Protein AF-A0AAV5TP14-F1 (afdb_monomer_lite)

Foldseek 3Di:
DVVVVVVVVVVVVVVVVVPPPPPPPDDDPVVVVVCVVVVPDDDVVVVLVVVLDDPQPDQDQDPVRDTPCPSVVPNPFLQPADPCVSDVQQAPPPWDWDDDSVDIATHEDPQFDDRRSPHGFDCPQVPPALADDPWDKGFAPDKDKDADPVLVVVLVVLQVQLVVVCVVPPPDDLVVSCVVPVPHRNDDPVSVVVRIDIGRMATHADPQFDDRRSPDGPLQVCCCCVPVVVVAGWDADPNDTDGD

Secondary structure (DSSP, 8-state):
-HHHHHHHHHHHHHHHHTT---------HHHHHHHHTTTT---HHHHHHHTT-PPPP---B-TT--B-GGGGGGS--TTS--HHHH-TTSS-TTPEEEEETTEEEEEPPTTEESTTS-EE---GGGTT----TTPEEEEEEEEEEEE-HHHHHHHHHHHHHHHHHHHHTTTS-HHHHHHH-TT-PPPPHHHHHHHEEEEEEEEEPPTTEESSSS-EEHHHHHIIIIISTTSS-EEEETTEEEE-

pLDDT: mean 70.37, std 17.74, range [26.09, 94.06]

Sequence (244 aa):
RRVVFSLICFLLLLYYSSALKSYKFKSSPEEESKWSRFKGKIVPKVVKAAKFFTAPPSIEVDPNGDIDQSALHNIPEETQFDPCSTSERLCLNGGKCTNDRGKFYCNCVEKHYGKRCELVANKTACMDHACKNGAVCYSTPDSQKIVDRADMTTLHQNIMKYEECRKELSGKSADECERINQDGSQPTKKDFDDIARTVNYRCQCKLGFQGPLCDYTRNERLCDEDFCMGHGYALVTDGKCTCA

Structure (mmCIF, N/CA/C/O backbone):
data_AF-A0AAV5TP14-F1
#
_entry.id   AF-A0AAV5TP14-F1
#
loop_
_atom_site.group_PDB
_atom_site.id
_atom_site.type_symbol
_atom_site.label_atom_id
_atom_site.label_alt_id
_atom_site.label_comp_id
_atom_site.label_asym_id
_atom_site.label_entity_id
_atom_site.label_seq_id
_atom_site.pdbx_PDB_ins_code
_atom_site.Cartn_x
_atom_site.Cartn_y
_atom_site.Cartn_z
_atom_site.occupancy
_atom_site.B_iso_or_equiv
_atom_site.auth_seq_id
_atom_site.auth_comp_id
_atom_site.auth_asym_id
_atom_site.auth_atom_id
_atom_site.pdbx_PDB_model_num
ATOM 1 N N . ARG A 1 1 ? -50.224 50.477 6.037 1.00 51.97 1 ARG A N 1
ATOM 2 C CA . ARG A 1 1 ? -49.833 49.043 5.933 1.00 51.97 1 ARG A CA 1
ATOM 3 C C . ARG A 1 1 ? -49.046 48.684 4.661 1.00 51.97 1 ARG A C 1
ATOM 5 O O . ARG A 1 1 ? -48.196 47.817 4.771 1.00 51.97 1 ARG A O 1
ATOM 12 N N . ARG A 1 2 ? -49.226 49.345 3.500 1.00 48.97 2 ARG A N 1
ATOM 13 C CA . ARG A 1 2 ? -48.410 49.070 2.288 1.00 48.97 2 ARG A CA 1
ATOM 14 C C . ARG A 1 2 ? -46.994 49.685 2.283 1.00 48.97 2 ARG A C 1
ATOM 16 O O . ARG A 1 2 ? -46.106 49.117 1.669 1.00 48.97 2 ARG A O 1
ATOM 23 N N . VAL A 1 3 ? -46.751 50.774 3.019 1.00 48.41 3 VAL A N 1
ATOM 24 C CA . VAL A 1 3 ? -45.424 51.439 3.061 1.00 48.41 3 VAL A CA 1
ATOM 25 C C . VAL A 1 3 ? -44.414 50.698 3.956 1.00 48.41 3 VAL A C 1
ATOM 27 O O . VAL A 1 3 ? -43.233 50.632 3.638 1.00 48.41 3 VAL A O 1
ATOM 30 N N . VAL A 1 4 ? -44.881 50.055 5.033 1.00 54.72 4 VAL A N 1
ATOM 31 C CA . VAL A 1 4 ? -44.017 49.329 5.988 1.00 54.72 4 VAL A CA 1
ATOM 32 C C . VAL A 1 4 ? -43.471 48.026 5.386 1.00 54.72 4 VAL A C 1
ATOM 34 O O . VAL A 1 4 ? -42.307 47.701 5.588 1.00 54.72 4 VAL A O 1
ATOM 37 N N . PHE A 1 5 ? -44.266 47.321 4.572 1.00 52.44 5 PHE A N 1
ATOM 38 C CA . PHE A 1 5 ? -43.820 46.105 3.874 1.00 52.44 5 PHE A CA 1
ATOM 39 C C . PHE A 1 5 ? -42.724 46.386 2.834 1.00 52.44 5 PHE A C 1
ATOM 41 O O . PHE A 1 5 ? -41.805 45.585 2.679 1.00 52.44 5 PHE A O 1
ATOM 48 N N . SER A 1 6 ? -42.775 47.543 2.168 1.00 56.34 6 SER A N 1
ATOM 49 C CA . SER A 1 6 ? -41.775 47.911 1.159 1.00 56.34 6 SER A CA 1
ATOM 50 C C . SER A 1 6 ? -40.415 48.247 1.780 1.00 56.34 6 SER A C 1
ATOM 52 O O . SER A 1 6 ? -39.385 47.909 1.205 1.00 56.34 6 SER A O 1
ATOM 54 N N . LEU A 1 7 ? -40.404 48.853 2.974 1.00 56.00 7 LEU A N 1
ATOM 55 C CA . LEU A 1 7 ? -39.175 49.160 3.717 1.00 56.00 7 LEU A CA 1
ATOM 56 C C . LEU A 1 7 ? -38.508 47.898 4.281 1.00 56.00 7 LEU A C 1
ATOM 58 O O . LEU A 1 7 ? -37.287 47.789 4.239 1.00 56.00 7 LEU A O 1
ATOM 62 N N . ILE A 1 8 ? -39.294 46.918 4.739 1.00 62.34 8 ILE A N 1
ATOM 63 C CA . ILE A 1 8 ? -38.762 45.639 5.236 1.00 62.34 8 ILE A CA 1
ATOM 64 C C . ILE A 1 8 ? -38.145 44.824 4.087 1.00 62.34 8 ILE A C 1
ATOM 66 O O . ILE A 1 8 ? -37.054 44.285 4.251 1.00 62.34 8 ILE A O 1
ATOM 70 N N . CYS A 1 9 ? -38.769 44.800 2.902 1.00 56.22 9 CYS A N 1
ATOM 71 C CA . CYS A 1 9 ? -38.175 44.165 1.717 1.00 56.22 9 CYS A CA 1
ATOM 72 C C . CYS A 1 9 ? -36.876 44.851 1.268 1.00 56.22 9 CYS A C 1
ATOM 74 O O . CYS A 1 9 ? -35.915 44.168 0.924 1.00 56.22 9 CYS A O 1
ATOM 76 N N . PHE A 1 10 ? -36.811 46.186 1.310 1.00 61.31 10 PHE A N 1
ATOM 77 C CA . PHE A 1 10 ? -35.588 46.918 0.965 1.00 61.31 10 PHE A CA 1
ATOM 78 C C . PHE A 1 10 ? -34.453 46.649 1.962 1.00 61.31 10 PHE A C 1
ATOM 80 O O . PHE A 1 10 ? -33.309 46.459 1.557 1.00 61.31 10 PHE A O 1
ATOM 87 N N . LEU A 1 11 ? -34.764 46.562 3.258 1.00 60.50 11 LEU A N 1
ATOM 88 C CA . LEU A 1 11 ? -33.779 46.224 4.287 1.00 60.50 11 LEU A CA 1
ATOM 89 C C . LEU A 1 11 ? -33.302 44.767 4.177 1.00 60.50 11 LEU A C 1
ATOM 91 O O . LEU A 1 11 ? -32.112 44.516 4.345 1.00 60.50 11 LEU A O 1
ATOM 95 N N . LEU A 1 12 ? -34.179 43.823 3.818 1.00 57.50 12 LEU A N 1
ATOM 96 C CA . LEU A 1 12 ? -33.798 42.425 3.575 1.00 57.50 12 LEU A CA 1
ATOM 97 C C . LEU A 1 12 ? -32.951 42.256 2.304 1.00 57.50 12 LEU A C 1
ATOM 99 O O . LEU A 1 12 ? -32.017 41.458 2.312 1.00 57.50 12 LEU A O 1
ATOM 103 N N . LEU A 1 13 ? -33.204 43.036 1.246 1.00 56.91 13 LEU A N 1
ATOM 104 C CA . LEU A 1 13 ? -32.375 43.042 0.032 1.00 56.91 13 LEU A CA 1
ATOM 105 C C . LEU A 1 13 ? -30.993 43.670 0.271 1.00 56.91 13 LEU A C 1
ATOM 107 O O . LEU A 1 13 ? -29.994 43.164 -0.242 1.00 56.91 13 LEU A O 1
ATOM 111 N N . LEU A 1 14 ? -30.899 44.715 1.100 1.00 56.19 14 LEU A N 1
ATOM 112 C CA . LEU A 1 14 ? -29.611 45.286 1.519 1.00 56.19 14 LEU A CA 1
ATOM 113 C C . LEU A 1 14 ? -28.836 44.341 2.460 1.00 56.19 14 LEU A C 1
ATOM 115 O O . LEU A 1 14 ? -27.608 44.250 2.367 1.00 56.19 14 LEU A O 1
ATOM 119 N N . TYR A 1 15 ? -29.539 43.579 3.304 1.00 52.69 15 TYR A N 1
ATOM 120 C CA . TYR A 1 15 ? -28.944 42.529 4.138 1.00 52.69 15 TYR A CA 1
ATOM 121 C C . TYR A 1 15 ? -28.444 41.336 3.299 1.00 52.69 15 TYR A C 1
ATOM 123 O O . TYR A 1 15 ? -27.344 40.838 3.523 1.00 52.69 15 TYR A O 1
ATOM 131 N N . TYR A 1 16 ? -29.182 40.924 2.261 1.00 46.78 16 TYR A N 1
ATOM 132 C CA . TYR A 1 16 ? -28.743 39.860 1.344 1.00 46.78 16 TYR A CA 1
ATOM 133 C C . TYR A 1 16 ? -27.570 40.285 0.445 1.00 46.78 16 TYR A C 1
ATOM 135 O O . TYR A 1 16 ? -26.666 39.490 0.184 1.00 46.78 16 TYR A O 1
ATOM 143 N N . SER A 1 17 ? -27.521 41.556 0.033 1.00 47.75 17 SER A N 1
ATOM 144 C CA . SER A 1 17 ? -26.430 42.102 -0.794 1.00 47.75 17 SER A CA 1
ATOM 145 C C . SER A 1 17 ? -25.088 42.187 -0.052 1.00 47.75 17 SER A C 1
ATOM 147 O O . SER A 1 17 ? -24.037 42.271 -0.683 1.00 47.75 17 SER A O 1
ATOM 149 N N . SER A 1 18 ? -25.097 42.141 1.285 1.00 46.59 18 SER A N 1
ATOM 150 C CA . SER A 1 18 ? -23.883 42.151 2.114 1.00 46.59 18 SER A CA 1
ATOM 151 C C . SER A 1 18 ? -23.378 40.747 2.496 1.00 46.59 18 SER A C 1
ATOM 153 O O . SER A 1 18 ? -22.275 40.632 3.037 1.00 46.59 18 SER A O 1
ATOM 155 N N . ALA A 1 19 ? -24.116 39.682 2.147 1.00 46.41 19 ALA A N 1
ATOM 156 C CA . ALA A 1 19 ? -23.753 38.286 2.421 1.00 46.41 19 ALA A CA 1
ATOM 157 C C . ALA A 1 19 ? -23.109 37.539 1.230 1.00 46.41 19 ALA A C 1
ATOM 159 O O . ALA A 1 19 ? -22.487 36.499 1.434 1.00 46.41 19 ALA A O 1
ATOM 160 N N . LEU A 1 20 ? -23.143 38.081 0.005 1.00 43.69 20 LEU A N 1
ATOM 161 C CA . LEU A 1 20 ? -22.387 37.552 -1.144 1.00 43.69 20 LEU A CA 1
ATOM 162 C C . LEU A 1 20 ? -20.957 38.113 -1.168 1.00 43.69 20 LEU A C 1
ATOM 164 O O . LEU A 1 20 ? -20.509 38.749 -2.120 1.00 43.69 20 LEU A O 1
ATOM 168 N N . LYS A 1 21 ? -20.205 37.880 -0.088 1.00 39.47 21 LYS A N 1
ATOM 169 C CA . LYS A 1 21 ? -18.746 37.989 -0.144 1.00 39.47 21 LYS A CA 1
ATOM 170 C C . LYS A 1 21 ? -18.229 36.779 -0.910 1.00 39.47 21 LYS A C 1
ATOM 172 O O . LYS A 1 21 ? -18.200 35.676 -0.375 1.00 39.47 21 LYS A O 1
ATOM 177 N N . SER A 1 22 ? -17.801 37.009 -2.152 1.00 33.38 22 SER A N 1
ATOM 178 C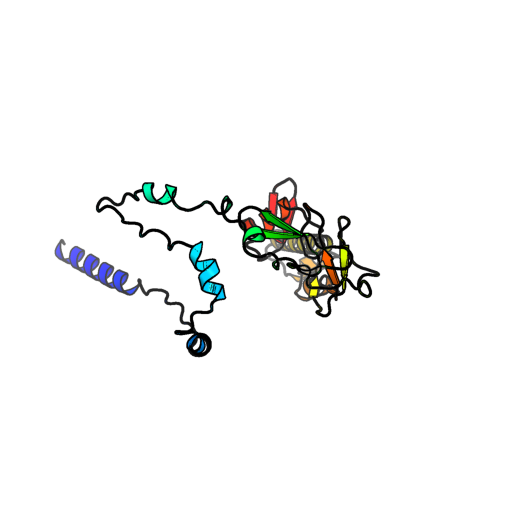 CA . SER A 1 22 ? -16.947 36.090 -2.901 1.00 33.38 22 SER A CA 1
ATOM 179 C C . SER A 1 22 ? -15.883 35.509 -1.977 1.00 33.38 22 SER A C 1
ATOM 181 O O . SER A 1 22 ? -15.050 36.243 -1.437 1.00 33.38 22 SER A O 1
ATOM 183 N N . TYR A 1 23 ? -15.901 34.190 -1.813 1.00 29.33 23 TYR A N 1
ATOM 184 C CA . TYR A 1 23 ? -14.824 33.441 -1.187 1.00 29.33 23 TYR A CA 1
ATOM 185 C C . TYR A 1 23 ? -13.609 33.515 -2.126 1.00 29.33 23 TYR A C 1
ATOM 187 O O . TYR A 1 23 ? -13.381 32.658 -2.973 1.00 29.33 23 TYR A O 1
ATOM 195 N N . LYS A 1 24 ? -12.857 34.618 -2.052 1.00 31.05 24 LYS A N 1
ATOM 196 C CA . LYS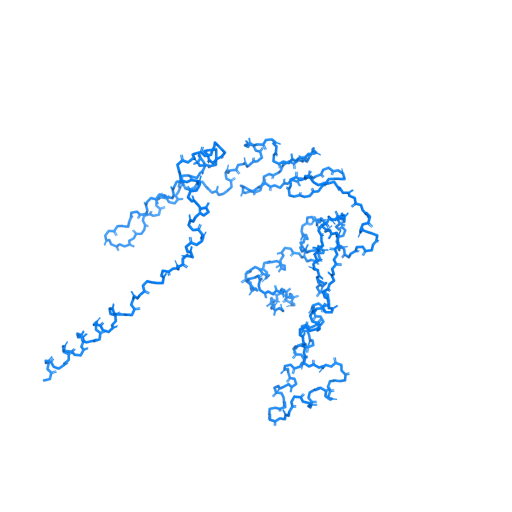 A 1 24 ? -11.544 34.730 -2.686 1.00 31.05 24 LYS A CA 1
ATOM 197 C C . LYS A 1 24 ? -10.577 33.904 -1.850 1.00 31.05 24 LYS A C 1
ATOM 199 O O . LYS A 1 24 ? -10.254 34.285 -0.726 1.00 31.05 24 LYS A O 1
ATOM 204 N N . PHE A 1 25 ? -10.118 32.788 -2.408 1.00 26.09 25 PHE A N 1
ATOM 205 C CA . PHE A 1 25 ? -8.957 32.067 -1.903 1.00 26.09 25 PHE A CA 1
ATOM 206 C C . PHE A 1 25 ? -7.778 33.047 -1.869 1.00 26.09 25 PHE A C 1
ATOM 208 O O . PHE A 1 25 ? -7.331 33.544 -2.902 1.00 26.09 25 PHE A O 1
ATOM 215 N N . LYS A 1 26 ? -7.347 33.421 -0.665 1.00 29.44 26 LYS A N 1
ATOM 216 C CA . LYS A 1 26 ? -6.248 34.361 -0.453 1.00 29.44 26 LYS A CA 1
ATOM 217 C C . LYS A 1 26 ? -4.953 33.555 -0.574 1.00 29.44 26 LYS A C 1
ATOM 219 O O . LYS A 1 26 ? -4.516 32.955 0.402 1.00 29.44 26 LYS A O 1
ATOM 224 N N . SER A 1 27 ? -4.375 33.487 -1.771 1.00 38.88 27 SER A N 1
ATOM 225 C CA . SER A 1 27 ? -3.014 32.970 -1.938 1.00 38.88 27 SER A CA 1
ATOM 226 C C . SER A 1 27 ? -2.038 33.871 -1.173 1.00 38.88 27 SER A C 1
ATOM 228 O O . SER A 1 27 ? -2.139 35.099 -1.220 1.00 38.88 27 SER A O 1
ATOM 230 N N . SER A 1 28 ? -1.126 33.256 -0.419 1.00 33.66 28 SER A N 1
ATOM 231 C CA . SER A 1 28 ? -0.079 33.940 0.347 1.00 33.66 28 SER A CA 1
ATOM 232 C C . SER A 1 28 ? 0.854 34.743 -0.583 1.00 33.66 28 SER A C 1
ATOM 234 O O . SER A 1 28 ? 1.172 34.250 -1.669 1.00 33.66 28 SER A O 1
ATOM 236 N N . PRO A 1 29 ? 1.360 35.929 -0.177 1.00 44.97 29 PRO A N 1
ATOM 237 C CA . PRO A 1 29 ? 2.341 36.705 -0.951 1.00 44.97 29 PRO A CA 1
ATOM 238 C C . PRO A 1 29 ? 3.631 35.936 -1.295 1.00 44.97 29 PRO A C 1
ATOM 240 O O . PRO A 1 29 ? 4.321 36.283 -2.252 1.00 44.97 29 PRO A O 1
ATOM 243 N N . GLU A 1 30 ? 3.959 34.872 -0.554 1.00 42.03 30 GLU A N 1
ATOM 244 C CA . GLU A 1 30 ? 5.118 34.019 -0.852 1.00 42.03 30 GLU A CA 1
ATOM 245 C C . GLU A 1 30 ? 4.908 33.108 -2.076 1.00 42.03 30 GLU A C 1
ATOM 247 O O . GLU A 1 30 ? 5.881 32.755 -2.749 1.00 42.03 30 GLU A O 1
ATOM 252 N N . GLU A 1 31 ? 3.664 32.764 -2.433 1.00 38.12 31 GLU A N 1
ATOM 253 C CA . GLU A 1 31 ? 3.392 31.904 -3.593 1.00 38.12 31 GLU A CA 1
ATOM 254 C C . GLU A 1 31 ? 3.488 32.658 -4.928 1.00 38.12 31 GLU A C 1
ATOM 256 O O . GLU A 1 31 ? 3.993 32.102 -5.907 1.00 38.12 31 GLU A O 1
ATOM 261 N N . GLU A 1 32 ? 3.112 33.941 -4.983 1.00 41.97 32 GLU A N 1
ATOM 262 C CA . GLU A 1 32 ? 3.208 34.751 -6.212 1.00 41.97 32 GLU A CA 1
ATOM 263 C C . GLU A 1 32 ? 4.661 34.973 -6.669 1.00 41.97 32 GLU A C 1
ATOM 265 O O . GLU A 1 32 ? 4.950 35.006 -7.872 1.00 41.97 32 GLU A O 1
ATOM 270 N N . SER A 1 33 ? 5.603 35.039 -5.721 1.00 46.81 33 SER A N 1
ATOM 271 C CA . SER A 1 33 ? 7.039 35.161 -6.006 1.00 46.81 33 SER A CA 1
ATOM 272 C C . SER A 1 33 ? 7.565 33.966 -6.811 1.00 46.81 33 SER A C 1
ATOM 274 O O . SER A 1 33 ? 8.329 34.136 -7.767 1.00 46.81 33 SER A O 1
ATOM 276 N N . LYS A 1 34 ? 7.079 32.752 -6.520 1.00 44.12 34 LYS A N 1
ATOM 277 C CA . LYS A 1 34 ? 7.526 31.510 -7.173 1.00 44.12 34 LYS A CA 1
ATOM 278 C C . LYS A 1 34 ? 7.108 31.428 -8.648 1.00 44.12 34 LYS A C 1
ATOM 280 O O . LYS A 1 34 ? 7.840 30.864 -9.464 1.00 44.12 34 LYS A O 1
ATOM 285 N N . TRP A 1 35 ? 5.979 32.045 -9.006 1.00 37.97 35 TRP A N 1
ATOM 286 C CA . TRP A 1 35 ? 5.432 32.067 -10.370 1.00 37.97 35 TRP A CA 1
ATOM 287 C C . TRP A 1 35 ? 5.932 33.237 -11.227 1.00 37.97 35 TRP A C 1
ATOM 289 O O . TRP A 1 35 ? 5.881 33.170 -12.458 1.00 37.97 35 TRP A O 1
ATOM 299 N N . SER A 1 36 ? 6.488 34.283 -10.609 1.00 49.25 36 SER A N 1
ATOM 300 C CA . SER A 1 36 ? 7.047 35.443 -11.321 1.00 49.25 36 SER A CA 1
ATOM 301 C C . SER A 1 36 ? 8.172 35.067 -12.299 1.00 49.25 36 SER A C 1
ATOM 303 O O . SER A 1 36 ? 8.284 35.655 -13.374 1.00 49.25 36 SER A O 1
ATOM 305 N N . ARG A 1 37 ? 8.944 34.012 -11.993 1.00 49.94 37 ARG A N 1
ATOM 306 C CA . ARG A 1 37 ? 10.055 33.515 -12.826 1.00 49.94 37 ARG A CA 1
ATOM 307 C C . ARG A 1 37 ? 9.605 32.850 -14.135 1.00 49.94 37 ARG A C 1
ATOM 309 O O . ARG A 1 37 ? 10.434 32.631 -15.021 1.00 49.94 37 ARG A O 1
ATOM 316 N N . PHE A 1 38 ? 8.316 32.531 -14.258 1.00 43.12 38 PHE A N 1
ATOM 317 C CA . PHE A 1 38 ? 7.733 31.856 -15.420 1.00 43.12 38 PHE A CA 1
ATOM 318 C C . PHE A 1 38 ? 6.819 32.756 -16.263 1.00 43.12 38 PHE A C 1
ATOM 320 O O . PHE A 1 38 ? 6.428 32.352 -17.359 1.00 43.12 38 PHE A O 1
ATOM 327 N N . LYS A 1 39 ? 6.528 33.993 -15.828 1.00 38.28 39 LYS A N 1
ATOM 328 C CA . LYS A 1 39 ? 5.813 34.967 -16.665 1.00 38.28 39 LYS A CA 1
ATOM 329 C C . LYS A 1 39 ? 6.658 35.295 -17.904 1.00 38.28 39 LYS A C 1
ATOM 331 O O . LYS A 1 39 ? 7.738 35.864 -17.799 1.00 38.28 39 LYS A O 1
ATOM 336 N N . GLY A 1 40 ? 6.170 34.900 -19.080 1.00 47.88 40 GLY A N 1
ATOM 337 C CA . GLY A 1 40 ? 6.768 35.237 -20.378 1.00 47.88 40 GLY A CA 1
ATOM 338 C C . GLY A 1 40 ? 7.802 34.252 -20.937 1.00 47.88 40 GLY A C 1
ATOM 339 O O . GLY A 1 40 ? 8.307 34.483 -22.032 1.00 47.88 40 GLY A O 1
ATOM 340 N N . LYS A 1 41 ? 8.106 33.133 -20.260 1.00 42.03 41 LYS A N 1
ATOM 341 C CA . LYS A 1 41 ? 8.950 32.071 -20.841 1.00 42.03 41 LYS A CA 1
ATOM 342 C C . LYS A 1 41 ? 8.085 30.934 -21.374 1.00 42.03 41 LYS A C 1
ATOM 344 O O . LYS A 1 41 ? 7.643 30.074 -20.617 1.00 42.03 41 LYS A O 1
ATOM 349 N N . ILE A 1 42 ? 7.880 30.907 -22.690 1.00 41.72 42 ILE A N 1
ATOM 350 C CA . ILE A 1 42 ? 7.296 29.752 -23.381 1.00 41.72 42 ILE A CA 1
ATOM 351 C C . ILE A 1 42 ? 8.294 28.596 -23.264 1.00 41.72 42 ILE A C 1
ATOM 353 O O . ILE A 1 42 ? 9.349 28.593 -23.896 1.00 41.72 42 ILE A O 1
ATOM 357 N N . VAL A 1 43 ? 7.982 27.614 -22.420 1.00 39.94 43 VAL A N 1
ATOM 358 C CA . VAL A 1 43 ? 8.777 26.390 -22.310 1.00 39.94 43 VAL A CA 1
ATOM 359 C C . VAL A 1 43 ? 8.446 25.518 -23.530 1.00 39.94 43 VAL A C 1
ATOM 361 O O . VAL A 1 43 ? 7.280 25.153 -23.696 1.00 39.94 43 VAL A O 1
ATOM 364 N N . PRO A 1 44 ? 9.419 25.113 -24.369 1.00 45.12 44 PRO A N 1
ATOM 365 C CA . PRO A 1 44 ? 9.148 24.388 -25.620 1.00 45.12 44 PRO A CA 1
ATOM 366 C C . PRO A 1 44 ? 8.333 23.097 -25.434 1.00 45.12 44 PRO A C 1
ATOM 368 O O . PRO A 1 44 ? 7.589 22.682 -26.319 1.00 45.12 44 PRO A O 1
ATOM 371 N N . LYS A 1 45 ? 8.440 22.469 -24.255 1.00 37.62 45 LYS A N 1
ATOM 372 C CA . LYS A 1 45 ? 7.706 21.246 -23.896 1.00 37.62 45 LYS A CA 1
ATOM 373 C C . LYS A 1 45 ? 6.199 21.466 -23.710 1.00 37.62 45 LYS A C 1
ATOM 375 O O . LYS A 1 45 ? 5.434 20.549 -23.984 1.00 37.62 45 LYS A O 1
ATOM 380 N N . VAL A 1 46 ? 5.771 22.662 -23.297 1.00 37.34 46 VAL A N 1
ATOM 381 C CA . VAL A 1 46 ? 4.350 22.991 -23.073 1.00 37.34 46 VAL A CA 1
ATOM 382 C C . VAL A 1 46 ? 3.620 23.183 -24.404 1.00 37.34 46 VAL A C 1
ATOM 384 O O . VAL A 1 46 ? 2.468 22.784 -24.532 1.00 37.34 46 VAL A O 1
ATOM 387 N N . VAL A 1 47 ? 4.312 23.671 -25.439 1.00 39.75 47 VAL A N 1
ATOM 388 C CA . VAL A 1 47 ? 3.741 23.854 -26.786 1.00 39.75 47 VAL A CA 1
ATOM 389 C C . VAL A 1 47 ? 3.311 22.520 -27.409 1.00 39.75 47 VAL A C 1
ATOM 391 O O . VAL A 1 47 ? 2.306 22.466 -28.111 1.00 39.75 47 VAL A O 1
ATOM 394 N N . LYS A 1 48 ? 4.029 21.421 -27.131 1.00 37.31 48 LYS A N 1
ATOM 395 C CA . LYS A 1 48 ? 3.653 20.087 -27.633 1.00 37.31 48 LYS A CA 1
ATOM 396 C C . LYS A 1 48 ? 2.387 19.536 -26.966 1.00 37.31 48 LYS A C 1
ATOM 398 O O . LYS A 1 48 ? 1.631 18.853 -27.641 1.00 37.31 48 LYS A O 1
ATOM 403 N N . ALA A 1 49 ? 2.149 19.853 -25.691 1.00 38.16 49 ALA A N 1
ATOM 404 C CA . ALA A 1 49 ? 0.929 19.466 -24.979 1.00 38.16 49 ALA A CA 1
ATOM 405 C C . ALA A 1 49 ? -0.261 20.368 -25.353 1.00 38.16 49 ALA A C 1
ATOM 407 O O . ALA A 1 49 ? -1.351 19.873 -25.606 1.00 38.16 49 ALA A O 1
ATOM 408 N N . ALA A 1 50 ? -0.039 21.679 -25.490 1.00 40.50 50 ALA A N 1
ATOM 409 C CA . ALA A 1 50 ? -1.078 22.646 -25.853 1.00 40.50 50 ALA A CA 1
ATOM 410 C C . ALA A 1 50 ? -1.665 22.434 -27.261 1.00 40.50 50 ALA A C 1
ATOM 412 O O . ALA A 1 50 ? -2.780 22.862 -27.523 1.00 40.50 50 ALA A O 1
ATOM 413 N N . LYS A 1 51 ? -0.957 21.736 -28.162 1.00 41.03 51 LYS A N 1
ATOM 414 C CA . LYS A 1 51 ? -1.512 21.337 -29.468 1.00 41.03 51 LYS A CA 1
ATOM 415 C C . LYS A 1 51 ? -2.685 20.352 -29.370 1.00 41.03 51 LYS A C 1
ATOM 417 O O . LYS A 1 51 ? -3.419 20.233 -30.341 1.00 41.03 51 LYS A O 1
ATOM 422 N N . PHE A 1 52 ? -2.846 19.663 -28.238 1.00 43.88 52 PHE A N 1
ATOM 423 C CA . PHE A 1 52 ? -3.901 18.665 -28.024 1.00 43.88 52 PHE A CA 1
ATOM 424 C C . PHE A 1 52 ? -4.995 19.122 -27.053 1.00 43.88 52 PHE A C 1
ATOM 426 O O . PHE A 1 52 ? -6.043 18.494 -26.989 1.00 43.88 52 PHE A O 1
ATOM 433 N N . PHE A 1 53 ? -4.782 20.225 -26.334 1.00 40.34 53 PHE A N 1
ATOM 434 C CA . PHE A 1 53 ? -5.808 20.855 -25.511 1.00 40.34 53 PHE A CA 1
ATOM 435 C C . PHE A 1 53 ? -6.280 22.116 -26.227 1.00 40.34 53 PHE A C 1
ATOM 437 O O . PHE A 1 53 ? -5.757 23.208 -26.002 1.00 40.34 53 PHE A O 1
ATOM 444 N N . THR A 1 54 ? -7.258 21.972 -27.121 1.00 44.75 54 THR A N 1
ATOM 445 C CA . THR A 1 54 ? -8.073 23.124 -27.509 1.00 44.75 54 THR A CA 1
ATOM 446 C C . THR A 1 54 ? -8.695 23.685 -26.235 1.00 44.75 54 THR A C 1
ATOM 448 O O . THR A 1 54 ? -9.219 22.922 -25.421 1.00 44.75 54 THR A O 1
ATOM 451 N N . ALA A 1 55 ? -8.603 25.002 -26.028 1.00 43.44 55 ALA A N 1
ATOM 452 C CA . ALA A 1 55 ? -9.361 25.652 -24.965 1.00 43.44 55 ALA A CA 1
ATOM 453 C C . ALA A 1 55 ? -10.829 25.201 -25.081 1.00 43.44 55 ALA A C 1
ATOM 455 O O . ALA A 1 55 ? -11.314 25.105 -26.216 1.00 43.44 55 ALA A O 1
ATOM 456 N N . PRO A 1 56 ? -11.512 24.868 -23.967 1.00 46.66 56 PRO A N 1
ATOM 457 C CA . PRO A 1 56 ? -12.913 24.485 -24.037 1.00 46.66 56 PRO A CA 1
ATOM 458 C C . PRO A 1 56 ? -13.669 25.569 -24.814 1.00 46.66 56 PRO A C 1
ATOM 460 O O . PRO A 1 56 ? -13.402 26.755 -24.580 1.00 46.66 56 PRO A O 1
ATOM 463 N N . PRO A 1 57 ? -14.528 25.191 -25.779 1.00 48.88 57 PRO A N 1
ATOM 464 C CA . PRO A 1 57 ? -15.273 26.170 -26.550 1.00 48.88 57 PRO A CA 1
ATOM 465 C C . PRO A 1 57 ? -16.034 27.073 -25.582 1.00 48.88 57 PRO A C 1
ATOM 467 O O . PRO A 1 57 ? -16.569 26.607 -24.572 1.00 48.88 57 PRO A O 1
ATOM 470 N N . SER A 1 58 ? -16.039 28.374 -25.867 1.00 47.84 58 SER A N 1
ATOM 471 C CA . SER A 1 58 ? -16.867 29.334 -25.148 1.00 47.84 58 SER A CA 1
ATOM 472 C C . SER A 1 58 ? -18.304 28.816 -25.179 1.00 47.84 58 SER A C 1
ATOM 474 O O . SER A 1 58 ? -18.875 28.679 -26.258 1.00 47.84 58 SER A O 1
ATOM 476 N N . ILE A 1 59 ? -18.872 28.475 -24.021 1.00 51.81 59 ILE A N 1
ATOM 477 C CA . ILE A 1 59 ? -20.284 28.100 -23.936 1.00 51.81 59 ILE A CA 1
ATOM 478 C C . ILE A 1 59 ? -21.069 29.398 -24.104 1.00 51.81 59 ILE A C 1
ATOM 480 O O . ILE A 1 59 ? -21.181 30.188 -23.165 1.00 51.81 59 ILE A O 1
ATOM 484 N N . GLU A 1 60 ? -21.546 29.654 -25.318 1.00 50.34 60 GLU A N 1
ATOM 485 C CA . GLU A 1 60 ? -22.490 30.735 -25.566 1.00 50.34 60 GLU A CA 1
ATOM 486 C C . GLU A 1 60 ? -23.859 30.273 -25.064 1.00 50.34 60 GLU A C 1
ATOM 488 O O . GLU A 1 60 ? -24.453 29.332 -25.587 1.00 50.34 60 GLU A O 1
ATOM 493 N N . VAL A 1 61 ? -24.313 30.885 -23.970 1.00 55.06 61 VAL A N 1
ATOM 494 C CA . VAL A 1 61 ? -25.641 30.641 -23.406 1.00 55.06 61 VAL A CA 1
ATOM 495 C C . VAL A 1 61 ? -26.629 31.514 -24.174 1.00 55.06 61 VAL A C 1
ATOM 497 O O . VAL A 1 61 ? -26.494 32.740 -24.183 1.00 55.06 61 VAL A O 1
ATOM 500 N N . ASP A 1 62 ? -27.603 30.880 -24.824 1.00 58.69 62 ASP A N 1
ATOM 501 C CA . ASP A 1 62 ? -28.758 31.539 -25.442 1.00 58.69 62 ASP A CA 1
ATOM 502 C C . ASP A 1 62 ? -29.465 32.444 -24.399 1.00 58.69 62 ASP A C 1
ATOM 504 O O . ASP A 1 62 ? -29.536 32.073 -23.223 1.00 58.69 62 ASP A O 1
ATOM 508 N N . PRO A 1 63 ? -30.014 33.620 -24.771 1.00 61.47 63 PRO A N 1
ATOM 509 C CA . PRO A 1 63 ? -30.834 34.458 -23.880 1.00 61.47 63 PRO A CA 1
ATOM 510 C C . PRO A 1 63 ? -32.003 33.752 -23.146 1.00 61.47 63 PRO A C 1
ATOM 512 O O . PRO A 1 63 ? -32.509 34.300 -22.167 1.00 61.47 63 PRO A O 1
ATOM 515 N N . ASN A 1 64 ? -32.417 32.557 -23.568 1.00 64.88 64 ASN A N 1
ATOM 516 C CA . ASN A 1 64 ? -33.426 31.695 -22.950 1.00 64.88 64 ASN A CA 1
ATOM 517 C C . ASN A 1 64 ? -32.847 30.682 -21.943 1.00 64.88 64 ASN A C 1
ATOM 519 O O . ASN A 1 64 ? -33.614 30.026 -21.242 1.00 64.88 64 ASN A O 1
ATOM 523 N N . GLY A 1 65 ? -31.519 30.579 -21.817 1.00 57.59 65 GLY A N 1
ATOM 524 C CA . GLY A 1 65 ? -30.849 29.746 -20.813 1.00 57.59 65 GLY A CA 1
ATOM 525 C C . GLY A 1 65 ? -30.589 28.292 -21.216 1.00 57.59 65 GLY A C 1
ATOM 526 O O . GLY A 1 65 ? -30.135 27.517 -20.373 1.00 57.59 65 GLY A O 1
ATOM 527 N N . ASP A 1 66 ? -30.820 27.923 -22.476 1.00 64.25 66 ASP A N 1
ATOM 528 C CA . ASP A 1 66 ? -30.485 26.595 -22.991 1.00 64.25 66 ASP A CA 1
ATOM 529 C C . ASP A 1 66 ? -29.016 26.538 -23.450 1.00 64.25 66 ASP A C 1
ATOM 531 O O . ASP A 1 66 ? -28.512 27.425 -24.142 1.00 64.25 66 ASP A O 1
ATOM 535 N N . ILE A 1 67 ? -28.301 25.488 -23.033 1.00 60.62 67 ILE A N 1
ATOM 536 C CA . ILE A 1 67 ? -26.921 25.221 -23.456 1.00 60.62 67 ILE A CA 1
ATOM 537 C C . ILE A 1 67 ? -26.986 24.525 -24.816 1.00 60.62 67 ILE A C 1
ATOM 539 O O . ILE A 1 67 ? -27.469 23.394 -24.892 1.00 60.62 67 ILE A O 1
ATOM 543 N N . ASP A 1 68 ? -26.471 25.155 -25.875 1.00 56.97 68 ASP A N 1
ATOM 544 C CA . ASP A 1 68 ? -26.331 24.486 -27.170 1.00 56.97 68 ASP A CA 1
ATOM 545 C C . ASP A 1 68 ? -25.276 23.366 -27.070 1.00 56.97 68 ASP A C 1
ATOM 547 O O . ASP A 1 68 ? -24.062 23.584 -27.112 1.00 56.97 68 ASP A O 1
ATOM 551 N N . GLN A 1 69 ? -25.749 22.131 -26.890 1.00 58.47 69 GLN A N 1
ATOM 552 C CA . GLN A 1 69 ? -24.916 20.931 -26.769 1.00 58.47 69 GLN A CA 1
ATOM 553 C C . GLN A 1 69 ? -24.217 20.547 -28.085 1.00 58.47 69 GLN A C 1
ATOM 555 O O . GLN A 1 69 ? -23.440 19.588 -28.106 1.00 58.47 69 GLN A O 1
ATOM 560 N N . SER A 1 70 ? -24.432 21.288 -29.177 1.00 55.47 70 SER A N 1
ATOM 561 C CA . SER A 1 70 ? -23.727 21.083 -30.446 1.00 55.47 70 SER A CA 1
ATOM 562 C C . SER A 1 70 ? -22.201 21.262 -30.316 1.00 55.47 70 SER A C 1
ATOM 564 O O . SER A 1 70 ? -21.438 20.596 -31.019 1.00 55.47 70 SER A O 1
ATOM 566 N N . ALA A 1 71 ? -21.732 22.054 -29.342 1.00 53.66 71 ALA A N 1
ATOM 567 C CA . ALA A 1 71 ? -20.308 22.238 -29.040 1.00 53.66 71 ALA A CA 1
ATOM 568 C C . ALA A 1 71 ? -19.652 21.042 -28.313 1.00 53.66 71 ALA A C 1
ATOM 570 O O . ALA A 1 71 ? -18.423 20.938 -28.288 1.00 53.66 71 ALA A O 1
ATOM 571 N N . LEU A 1 72 ? -20.440 20.113 -27.752 1.00 52.31 72 LEU A N 1
ATOM 572 C CA . LEU A 1 72 ? -19.922 18.918 -27.071 1.00 52.31 72 LEU A CA 1
ATOM 573 C C . LEU A 1 72 ? -19.467 17.828 -28.059 1.00 52.31 72 LEU A C 1
ATOM 575 O O . LEU A 1 72 ? -18.707 16.938 -27.688 1.00 52.31 72 LEU A O 1
ATOM 579 N N . HIS A 1 73 ? -19.877 17.912 -29.328 1.00 53.22 73 HIS A N 1
ATOM 580 C CA . HIS A 1 73 ? -19.532 16.925 -30.359 1.00 53.22 73 HIS A CA 1
ATOM 581 C C . HIS A 1 73 ? -18.077 17.006 -30.855 1.00 53.22 73 HIS A C 1
ATOM 583 O O . HIS A 1 73 ? -17.638 16.119 -31.581 1.00 53.22 73 HIS A O 1
ATOM 589 N N . ASN A 1 74 ? -17.331 18.051 -30.473 1.00 53.00 74 ASN A N 1
ATOM 590 C CA . ASN A 1 74 ? -15.958 18.301 -30.931 1.00 53.00 74 ASN A CA 1
ATOM 591 C C . ASN A 1 74 ? -14.912 18.298 -29.807 1.00 53.00 74 ASN A C 1
ATOM 593 O O . ASN A 1 74 ? -13.769 18.689 -30.041 1.00 53.00 74 ASN A O 1
ATOM 597 N N . ILE A 1 75 ? -15.263 17.861 -28.594 1.00 54.53 75 ILE A N 1
ATOM 598 C CA . ILE A 1 75 ? -14.247 17.538 -27.590 1.00 54.53 75 ILE A CA 1
ATOM 599 C C . ILE A 1 75 ? -13.711 16.157 -27.979 1.00 54.53 75 ILE A C 1
ATOM 601 O O . ILE A 1 75 ? -14.491 15.203 -27.945 1.00 54.53 75 ILE A O 1
ATOM 605 N N . PRO A 1 76 ? -12.430 16.014 -28.380 1.00 54.91 76 PRO A N 1
ATOM 606 C CA . PRO A 1 76 ? -11.871 14.690 -28.573 1.00 54.91 76 PRO A CA 1
ATOM 607 C C . PRO A 1 76 ? -11.993 13.982 -27.231 1.00 54.91 76 PRO A C 1
ATOM 609 O O . PRO A 1 76 ? -11.440 14.432 -26.227 1.00 54.91 76 PRO A O 1
ATOM 612 N N . GLU A 1 77 ? -12.785 12.918 -27.207 1.00 56.47 77 GLU A N 1
ATOM 613 C CA . GLU A 1 77 ? -12.878 12.019 -26.070 1.00 56.47 77 GLU A CA 1
ATOM 614 C C . GLU A 1 77 ? -11.439 11.666 -25.633 1.00 56.47 77 GLU A C 1
ATOM 616 O O . GLU A 1 77 ? -10.562 11.489 -26.488 1.00 56.47 77 GLU A O 1
ATOM 621 N N . GLU A 1 78 ? -11.157 11.585 -24.320 1.00 55.09 78 GLU A N 1
ATOM 622 C CA . GLU A 1 78 ? -9.808 11.261 -23.792 1.00 55.09 78 GLU A CA 1
ATOM 623 C C . GLU A 1 78 ? -9.199 9.992 -24.440 1.00 55.09 78 GLU A C 1
ATOM 625 O O . GLU A 1 78 ? -7.997 9.747 -24.368 1.00 55.09 78 GLU A O 1
ATOM 630 N N . THR A 1 79 ? -10.028 9.198 -25.119 1.00 55.25 79 THR A N 1
ATOM 631 C CA . THR A 1 79 ? -9.722 8.008 -25.910 1.00 55.25 79 THR A CA 1
ATOM 632 C C . THR A 1 79 ? -8.886 8.250 -27.174 1.00 55.25 79 THR A C 1
ATOM 634 O O . THR A 1 79 ? -8.210 7.312 -27.597 1.00 55.25 79 THR A O 1
ATOM 637 N N . GLN A 1 80 ? -8.877 9.447 -27.780 1.00 68.50 80 GLN A N 1
ATOM 638 C CA . GLN A 1 80 ? -8.198 9.661 -29.075 1.00 68.50 80 GLN A CA 1
ATOM 639 C C . GLN A 1 80 ? -6.714 10.056 -28.954 1.00 68.50 80 GLN A C 1
ATOM 641 O O . GLN A 1 80 ? -5.950 9.925 -29.913 1.00 68.50 80 GLN A O 1
ATOM 646 N N . PHE A 1 81 ? -6.270 10.518 -27.784 1.00 82.44 81 PHE A N 1
ATOM 647 C CA . PHE A 1 81 ? -4.868 10.868 -27.562 1.00 82.44 81 PHE A CA 1
ATOM 648 C C . PHE A 1 81 ? -4.026 9.618 -27.265 1.00 82.44 81 PHE A C 1
ATOM 650 O O . PHE A 1 81 ? -4.361 8.817 -26.394 1.00 82.44 81 PHE A O 1
ATOM 657 N N . ASP A 1 82 ? -2.904 9.455 -27.972 1.00 85.62 82 ASP A N 1
ATOM 658 C CA . ASP A 1 82 ? -1.914 8.419 -27.671 1.00 85.62 82 ASP A CA 1
ATOM 659 C C . ASP A 1 82 ? -0.590 9.033 -27.176 1.00 85.62 82 ASP A C 1
ATOM 661 O O . ASP A 1 82 ? 0.251 9.459 -27.982 1.00 85.62 82 ASP A O 1
ATOM 665 N N . PRO A 1 83 ? -0.349 9.053 -25.851 1.00 84.88 83 PRO A N 1
ATOM 666 C CA . PRO A 1 83 ? 0.908 9.525 -25.298 1.00 84.88 83 PRO A CA 1
ATOM 667 C C . PRO A 1 83 ? 2.104 8.687 -25.774 1.00 84.88 83 PRO A C 1
ATOM 669 O O . PRO A 1 83 ? 3.162 9.258 -26.036 1.00 84.88 83 PRO A O 1
ATOM 672 N N . CYS A 1 84 ? 1.962 7.373 -25.963 1.00 88.44 84 CYS A N 1
ATOM 673 C CA . CYS A 1 84 ? 3.060 6.507 -26.400 1.00 88.44 84 CYS A CA 1
ATOM 674 C C . CYS A 1 84 ? 3.551 6.848 -27.811 1.00 88.44 84 CYS A C 1
ATOM 676 O O . CYS A 1 84 ? 4.754 6.793 -28.065 1.00 88.44 84 CYS A O 1
ATOM 678 N N . SER A 1 85 ? 2.649 7.289 -28.690 1.00 87.62 85 SER A N 1
ATOM 679 C CA . SER A 1 85 ? 2.980 7.736 -30.050 1.00 87.62 85 SER A CA 1
ATOM 680 C C . SER A 1 85 ? 3.628 9.129 -30.104 1.00 87.62 85 SER A C 1
ATOM 682 O O . SER A 1 85 ? 4.299 9.470 -31.076 1.00 87.62 85 SER A O 1
ATOM 684 N N . THR A 1 86 ? 3.476 9.956 -29.062 1.00 83.88 86 THR A N 1
ATOM 685 C CA . THR A 1 86 ? 4.056 11.318 -29.041 1.00 83.88 86 THR A CA 1
ATOM 686 C C . THR A 1 86 ? 5.501 11.386 -28.540 1.00 83.88 86 THR A C 1
ATOM 688 O O . THR A 1 86 ? 6.208 12.359 -28.842 1.00 83.88 86 THR A O 1
ATOM 691 N N . SER A 1 87 ? 5.960 10.395 -27.767 1.00 79.56 87 SER A N 1
ATOM 692 C CA . SER A 1 87 ? 7.312 10.372 -27.202 1.00 79.56 87 SER A CA 1
ATOM 693 C C . SER A 1 87 ? 7.793 8.956 -26.874 1.00 79.56 87 SER A C 1
ATOM 695 O O . SER A 1 87 ? 7.428 8.385 -25.849 1.00 79.56 87 SER A O 1
ATOM 697 N N . GLU A 1 88 ? 8.776 8.474 -27.633 1.00 72.75 88 GLU A N 1
ATOM 698 C CA . GLU A 1 88 ? 9.426 7.170 -27.415 1.00 72.75 88 GLU A CA 1
ATOM 699 C C . GLU A 1 88 ? 10.151 7.050 -26.063 1.00 72.75 88 GLU A C 1
ATOM 701 O O . GLU A 1 88 ? 10.355 5.955 -25.552 1.00 72.75 88 GLU A O 1
ATOM 706 N N . ARG A 1 89 ? 10.520 8.175 -25.434 1.00 81.69 89 ARG A N 1
ATOM 707 C CA . ARG A 1 89 ? 11.231 8.195 -24.141 1.00 81.69 89 ARG A CA 1
ATOM 708 C C . ARG A 1 89 ? 10.310 8.208 -22.921 1.00 81.69 89 ARG A C 1
ATOM 710 O O . ARG A 1 89 ? 10.768 8.538 -21.825 1.00 81.69 89 ARG A O 1
ATOM 717 N N . LEU A 1 90 ? 9.015 7.925 -23.074 1.00 89.94 90 LEU A N 1
ATOM 718 C CA . LEU A 1 90 ? 8.102 7.866 -21.926 1.00 89.94 90 LEU A CA 1
ATOM 719 C C . LEU A 1 90 ? 8.508 6.769 -20.945 1.00 89.94 90 LEU A C 1
ATOM 721 O O . LEU A 1 90 ? 8.581 7.045 -19.751 1.00 89.94 90 LEU A O 1
ATOM 725 N N . CYS A 1 91 ? 8.874 5.597 -21.454 1.00 93.06 91 CYS A N 1
ATOM 726 C CA . CYS A 1 91 ? 9.441 4.508 -20.671 1.00 93.06 91 CYS A CA 1
ATOM 727 C C . CYS A 1 91 ? 10.959 4.465 -20.877 1.00 93.06 91 CYS A C 1
ATOM 729 O O . CYS A 1 91 ? 11.454 4.583 -21.995 1.00 93.06 91 CYS A O 1
ATOM 731 N N . LEU A 1 92 ? 11.704 4.355 -19.785 1.00 91.50 92 LEU A N 1
ATOM 732 C CA . LEU A 1 92 ? 13.160 4.291 -19.749 1.00 91.50 92 LEU A CA 1
ATOM 733 C C . LEU A 1 92 ? 13.626 2.836 -19.651 1.00 91.50 92 LEU A C 1
ATOM 735 O O . LEU A 1 92 ? 12.824 1.921 -19.470 1.00 91.50 92 LEU A O 1
ATOM 739 N N . ASN A 1 93 ? 14.936 2.632 -19.795 1.00 90.19 93 ASN A N 1
ATOM 740 C CA . ASN A 1 93 ? 15.610 1.350 -19.567 1.00 90.19 93 ASN A CA 1
ATOM 741 C C . ASN A 1 93 ? 14.980 0.149 -20.300 1.00 90.19 93 ASN A C 1
ATOM 743 O O . ASN A 1 93 ? 14.948 -0.957 -19.777 1.00 90.19 93 ASN A O 1
ATOM 747 N N . GLY A 1 94 ? 14.462 0.366 -21.514 1.00 87.75 94 GLY A N 1
ATOM 748 C CA . GLY A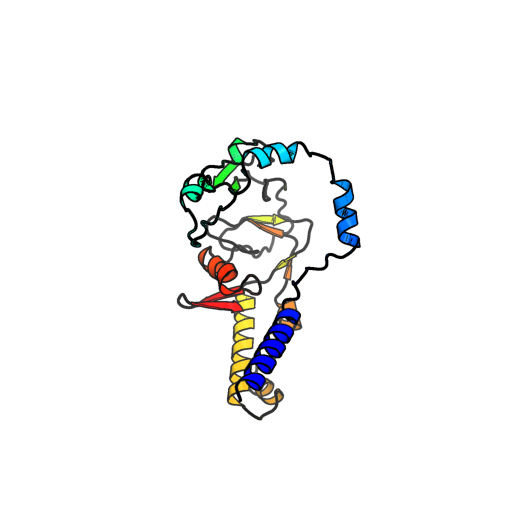 1 94 ? 13.857 -0.691 -22.332 1.00 87.75 94 GLY A CA 1
ATOM 749 C C . GLY A 1 94 ? 12.412 -1.048 -21.968 1.00 87.75 94 GLY A C 1
ATOM 750 O O . GLY A 1 94 ? 11.888 -2.028 -22.490 1.00 87.75 94 GLY A O 1
ATOM 751 N N . GLY A 1 95 ? 11.750 -0.276 -21.099 1.00 90.81 95 GLY A N 1
ATOM 752 C CA . GLY A 1 95 ? 10.327 -0.456 -20.809 1.00 90.81 95 GLY A CA 1
ATOM 753 C C . GLY A 1 95 ? 9.435 -0.221 -22.036 1.00 90.81 95 GLY A C 1
ATOM 754 O O . GLY A 1 95 ? 9.687 0.676 -22.839 1.00 90.81 95 GLY A O 1
ATOM 755 N N . LYS A 1 96 ? 8.361 -1.006 -22.168 1.00 91.75 96 LYS A N 1
ATOM 756 C CA . LYS A 1 96 ? 7.382 -0.892 -23.260 1.00 91.75 96 LYS A CA 1
ATOM 757 C C . LYS A 1 96 ? 6.227 0.028 -22.860 1.00 91.75 96 LYS A C 1
ATOM 759 O O . LYS A 1 96 ? 5.560 -0.226 -21.859 1.00 91.75 96 LYS A O 1
ATOM 764 N N . CYS A 1 97 ? 5.972 1.067 -23.654 1.00 91.88 97 CYS A N 1
ATOM 765 C CA . CYS A 1 97 ? 4.843 1.978 -23.447 1.00 91.88 97 CYS A CA 1
ATOM 766 C C . CYS A 1 97 ? 3.532 1.351 -23.936 1.00 91.88 97 CYS A C 1
ATOM 768 O O . CYS A 1 97 ? 3.494 0.732 -24.999 1.00 91.88 97 CYS A O 1
ATOM 770 N N . THR A 1 98 ? 2.466 1.527 -23.160 1.00 90.56 98 THR A N 1
ATOM 771 C CA . THR A 1 98 ? 1.091 1.159 -23.515 1.00 90.56 98 THR A CA 1
ATOM 772 C C . THR A 1 98 ? 0.160 2.339 -23.252 1.00 90.56 98 THR A C 1
ATOM 774 O O . THR A 1 98 ? 0.283 2.993 -22.216 1.00 90.56 98 THR A O 1
ATOM 777 N N . ASN A 1 99 ? -0.723 2.637 -24.207 1.00 84.69 99 ASN A N 1
ATOM 778 C CA . ASN A 1 99 ? -1.751 3.666 -24.072 1.00 84.69 99 ASN A CA 1
ATOM 779 C C . ASN A 1 99 ? -3.054 3.038 -23.575 1.00 84.69 99 ASN A C 1
ATOM 781 O O . ASN A 1 99 ? -3.479 2.011 -24.099 1.00 84.69 99 ASN A O 1
ATOM 785 N N . ASP A 1 100 ? -3.690 3.684 -22.609 1.00 81.81 100 ASP A N 1
ATOM 786 C CA . ASP A 1 100 ? -5.034 3.378 -22.139 1.00 81.81 100 ASP A CA 1
ATOM 787 C C . ASP A 1 100 ? -5.782 4.699 -21.933 1.00 81.81 100 ASP A C 1
ATOM 789 O O . ASP A 1 100 ? -5.500 5.450 -20.997 1.00 81.81 100 ASP A O 1
ATOM 793 N N . ARG A 1 101 ? -6.700 5.005 -22.859 1.00 82.56 101 ARG A N 1
ATOM 794 C CA . ARG A 1 101 ? -7.565 6.200 -22.845 1.00 82.56 101 ARG A CA 1
ATOM 795 C C . ARG A 1 101 ? -6.805 7.510 -22.579 1.00 82.56 101 ARG A C 1
ATOM 797 O O . ARG A 1 101 ? -7.102 8.224 -21.626 1.00 82.56 101 ARG A O 1
ATOM 804 N N . GLY A 1 102 ? -5.755 7.779 -23.356 1.00 77.81 102 GLY A N 1
ATOM 805 C CA . GLY A 1 102 ? -4.968 9.010 -23.215 1.00 77.81 102 GLY A CA 1
ATOM 806 C C . GLY A 1 102 ? -3.914 8.975 -22.111 1.00 77.81 102 GLY A C 1
ATOM 807 O O . GLY A 1 102 ? -3.118 9.911 -21.989 1.00 77.81 102 GLY A O 1
ATOM 808 N N . LYS A 1 103 ? -3.848 7.896 -21.322 1.00 80.38 103 LYS A N 1
ATOM 809 C CA . LYS A 1 103 ? -2.849 7.690 -20.267 1.00 80.38 103 LYS A CA 1
ATOM 810 C C . LYS A 1 103 ? -1.794 6.696 -20.728 1.00 80.38 103 LYS A C 1
ATOM 812 O O . LYS A 1 103 ? -2.086 5.733 -21.426 1.00 80.38 103 LYS A O 1
ATOM 817 N N . PHE A 1 104 ? -0.551 6.912 -20.303 1.00 84.81 104 PHE A N 1
ATOM 818 C CA . PHE A 1 104 ? 0.536 5.976 -20.579 1.00 84.81 104 PHE A CA 1
ATOM 819 C C . PHE A 1 104 ? 0.830 5.097 -19.364 1.00 84.81 104 PHE A C 1
ATOM 821 O O . PHE A 1 104 ? 0.882 5.576 -18.228 1.00 84.81 104 PHE A O 1
ATOM 828 N N . TYR A 1 105 ? 1.114 3.829 -19.636 1.00 85.88 105 TYR A N 1
ATOM 829 C CA . TYR A 1 105 ? 1.592 2.845 -18.676 1.00 85.88 105 TYR A CA 1
ATOM 830 C C . TYR A 1 105 ? 2.859 2.187 -19.222 1.00 85.88 105 TYR A C 1
ATOM 832 O O . TYR A 1 105 ? 2.905 1.777 -20.385 1.00 85.88 105 TYR A O 1
ATOM 840 N N . CYS A 1 106 ? 3.898 2.102 -18.393 1.00 88.62 106 CYS A N 1
ATOM 841 C CA . CYS A 1 106 ? 5.167 1.488 -18.764 1.00 88.62 106 CYS A CA 1
ATOM 842 C C . CYS A 1 106 ? 5.276 0.068 -18.210 1.00 88.62 106 CYS A C 1
ATOM 844 O O . CYS A 1 106 ? 5.303 -0.135 -16.997 1.00 88.62 106 CYS A O 1
ATOM 846 N N . ASN A 1 107 ? 5.411 -0.903 -19.109 1.00 86.94 107 ASN A N 1
ATOM 847 C CA . ASN A 1 107 ? 5.755 -2.278 -18.771 1.00 86.94 107 ASN A CA 1
ATOM 848 C C . ASN A 1 107 ? 7.276 -2.404 -18.707 1.00 86.94 107 ASN A C 1
ATOM 850 O O . ASN A 1 107 ? 7.949 -2.418 -19.739 1.00 86.94 107 ASN A O 1
ATOM 854 N N . CYS A 1 108 ? 7.820 -2.449 -17.496 1.00 85.50 108 CYS A N 1
ATOM 855 C CA . CYS A 1 108 ? 9.261 -2.490 -17.282 1.00 85.50 108 CYS A CA 1
ATOM 856 C C . CYS A 1 108 ? 9.849 -3.877 -17.548 1.00 85.50 108 CYS A C 1
ATOM 858 O O . CYS A 1 108 ? 9.224 -4.897 -17.261 1.00 85.50 108 CYS A O 1
ATOM 860 N N . VAL A 1 109 ? 11.066 -3.898 -18.095 1.00 85.06 109 VAL A N 1
ATOM 861 C CA . VAL A 1 109 ? 11.874 -5.115 -18.238 1.00 85.06 109 VAL A CA 1
ATOM 862 C C . VAL A 1 109 ? 12.412 -5.577 -16.885 1.00 85.06 109 VAL A C 1
ATOM 864 O O . VAL A 1 109 ? 12.357 -4.848 -15.891 1.00 85.06 109 VAL A O 1
ATOM 867 N N . GLU A 1 110 ? 12.955 -6.794 -16.848 1.00 75.69 110 GLU A N 1
ATOM 868 C CA . GLU A 1 110 ? 13.501 -7.374 -15.626 1.00 75.69 110 GLU A CA 1
ATOM 869 C C . GLU A 1 110 ? 14.509 -6.424 -14.954 1.00 75.69 110 GLU A C 1
ATOM 871 O O . GLU A 1 110 ? 15.331 -5.771 -15.604 1.00 75.69 110 GLU A O 1
ATOM 876 N N . LYS A 1 111 ? 14.422 -6.340 -13.624 1.00 76.31 111 LYS A N 1
ATOM 877 C CA . LYS A 1 111 ? 15.235 -5.468 -12.765 1.00 76.31 111 LYS A CA 1
ATOM 878 C C . LYS A 1 111 ? 15.022 -3.960 -12.946 1.00 76.31 111 LYS A C 1
ATOM 880 O O . LYS A 1 111 ? 15.815 -3.199 -12.402 1.00 76.31 111 LYS A O 1
ATOM 885 N N . HIS A 1 112 ? 13.963 -3.510 -13.620 1.00 83.31 112 HIS A N 1
ATOM 886 C CA . HIS A 1 112 ? 13.599 -2.091 -13.684 1.00 83.31 112 HIS A CA 1
ATOM 887 C C . HIS A 1 112 ? 12.164 -1.854 -13.217 1.00 83.31 112 HIS A C 1
ATOM 889 O O . HIS A 1 112 ? 11.295 -2.702 -13.401 1.00 83.31 112 HIS A O 1
ATOM 895 N N . TYR A 1 113 ? 11.910 -0.702 -12.602 1.00 77.38 113 TYR A N 1
ATOM 896 C CA . TYR A 1 113 ? 10.600 -0.346 -12.054 1.00 77.38 113 TYR A CA 1
ATOM 897 C C . TYR A 1 113 ? 10.421 1.178 -11.965 1.00 77.38 113 TYR A C 1
ATOM 899 O O . TYR A 1 113 ? 11.314 1.951 -12.313 1.00 77.38 113 TYR A O 1
ATOM 907 N N . GLY A 1 114 ? 9.251 1.615 -11.498 1.00 75.62 114 GLY A N 1
ATOM 908 C CA . GLY A 1 114 ? 8.854 3.023 -11.447 1.00 75.62 114 GLY A CA 1
ATOM 909 C C . GLY A 1 114 ? 7.857 3.359 -12.553 1.00 75.62 114 GLY A C 1
ATOM 910 O O . GLY A 1 114 ? 7.619 2.553 -13.454 1.00 75.62 114 GLY A O 1
ATOM 911 N N . LYS A 1 115 ? 7.253 4.552 -12.496 1.00 83.75 115 LYS A N 1
ATOM 912 C CA . LYS A 1 115 ? 6.208 4.963 -13.458 1.00 83.75 115 LYS A CA 1
ATOM 913 C C . LYS A 1 115 ? 6.726 4.956 -14.899 1.00 83.75 115 LYS A C 1
ATOM 915 O O . LYS A 1 115 ? 5.954 4.774 -15.837 1.00 83.75 115 LYS A O 1
ATOM 920 N N . ARG A 1 116 ? 8.027 5.181 -15.067 1.00 89.88 116 ARG A N 1
ATOM 921 C CA . ARG A 1 116 ? 8.732 5.245 -16.343 1.00 89.88 116 ARG A CA 1
ATOM 922 C C . ARG A 1 116 ? 9.872 4.234 -16.406 1.00 89.88 116 ARG A C 1
ATOM 924 O O . ARG A 1 116 ? 10.742 4.401 -17.248 1.00 89.88 116 ARG A O 1
ATOM 931 N N . CYS A 1 117 ? 9.893 3.201 -15.563 1.00 89.19 117 CYS A N 1
ATOM 932 C CA . CYS A 1 117 ? 10.991 2.225 -15.500 1.00 89.19 117 CYS A CA 1
ATOM 933 C C . CYS A 1 117 ? 12.367 2.853 -15.227 1.00 89.19 117 CYS A C 1
ATOM 935 O O . CYS A 1 117 ? 13.397 2.360 -15.680 1.00 89.19 117 CYS A O 1
ATOM 937 N N . GLU A 1 118 ? 12.383 3.985 -14.531 1.00 86.62 118 GLU A N 1
ATOM 938 C CA . GLU A 1 118 ? 13.561 4.803 -14.271 1.00 86.62 118 GLU A CA 1
ATOM 939 C C . GLU A 1 118 ? 14.449 4.262 -13.144 1.00 86.62 118 GLU A C 1
ATOM 941 O O . GLU A 1 118 ? 15.595 4.686 -13.013 1.00 86.62 118 GLU A O 1
ATOM 946 N N . LEU A 1 119 ? 13.934 3.321 -12.352 1.00 80.25 119 LEU A N 1
ATOM 947 C CA . LEU A 1 119 ? 14.583 2.790 -11.159 1.00 80.25 119 LEU A CA 1
ATOM 948 C C . LEU A 1 119 ? 15.059 1.351 -11.391 1.00 80.25 119 LEU A C 1
ATOM 950 O O . LEU A 1 119 ? 14.444 0.606 -12.153 1.00 80.25 119 LEU A O 1
ATOM 954 N N . VAL A 1 120 ? 16.143 0.955 -10.716 1.00 79.50 120 VAL A N 1
ATOM 955 C CA . VAL A 1 120 ? 16.755 -0.381 -10.826 1.00 79.50 120 VAL A CA 1
ATOM 956 C C . VAL A 1 120 ? 16.420 -1.209 -9.591 1.00 79.50 120 VAL A C 1
ATOM 958 O O . VAL A 1 120 ? 16.737 -0.811 -8.471 1.00 79.50 120 VAL A O 1
ATOM 961 N N . ALA A 1 121 ? 15.785 -2.365 -9.784 1.00 70.06 121 ALA A N 1
ATOM 962 C CA . ALA A 1 121 ? 15.344 -3.262 -8.721 1.00 70.06 121 ALA A CA 1
ATOM 963 C C . ALA A 1 121 ? 16.544 -3.898 -8.014 1.00 70.06 121 ALA A C 1
ATOM 965 O O . ALA A 1 121 ? 17.080 -4.920 -8.446 1.00 70.06 121 ALA A O 1
ATOM 966 N N . ASN A 1 122 ? 16.940 -3.309 -6.891 1.00 75.75 122 ASN A N 1
ATOM 967 C CA . ASN A 1 122 ? 17.643 -4.032 -5.842 1.00 75.75 122 ASN A CA 1
ATOM 968 C C . ASN A 1 122 ? 16.598 -4.732 -4.953 1.00 75.75 122 ASN A C 1
ATOM 970 O O . ASN A 1 122 ? 15.496 -4.221 -4.788 1.00 75.75 122 ASN A O 1
ATOM 974 N N . LYS A 1 123 ? 16.915 -5.909 -4.410 1.00 76.88 123 LYS A N 1
ATOM 975 C CA . LYS A 1 123 ? 16.028 -6.701 -3.540 1.00 76.88 123 LYS A CA 1
ATOM 976 C C . LYS A 1 123 ? 16.539 -6.815 -2.100 1.00 76.88 123 LYS A C 1
ATOM 978 O O . LYS A 1 123 ? 15.993 -7.590 -1.326 1.00 76.88 123 LYS A O 1
ATOM 983 N N . THR A 1 124 ? 17.569 -6.060 -1.720 1.00 84.38 124 THR A N 1
ATOM 984 C CA . THR A 1 124 ? 18.134 -6.066 -0.357 1.00 84.38 124 THR A CA 1
ATOM 985 C C . THR A 1 124 ? 17.102 -5.835 0.748 1.00 84.38 124 THR A C 1
ATOM 987 O O . THR A 1 124 ? 17.161 -6.503 1.771 1.00 84.38 124 THR A O 1
ATOM 990 N N . ALA A 1 125 ? 16.135 -4.940 0.541 1.00 85.19 125 ALA A N 1
ATOM 991 C CA . ALA A 1 125 ? 15.059 -4.642 1.488 1.00 85.19 125 ALA A CA 1
ATOM 992 C C . ALA A 1 125 ? 13.839 -5.571 1.335 1.00 85.19 125 ALA A C 1
ATOM 994 O O . ALA A 1 125 ? 12.833 -5.394 2.014 1.00 85.19 125 ALA A O 1
ATOM 995 N N . CYS A 1 126 ? 13.907 -6.543 0.422 1.00 88.44 126 CYS A N 1
ATOM 996 C CA . CYS A 1 126 ? 12.794 -7.409 0.045 1.00 88.44 126 CYS A CA 1
ATOM 997 C C . CYS A 1 126 ? 12.883 -8.819 0.634 1.00 88.44 126 CYS A C 1
ATOM 999 O O . CYS A 1 126 ? 12.109 -9.674 0.217 1.00 88.44 126 CYS A O 1
ATOM 1001 N N . MET A 1 127 ? 13.810 -9.092 1.558 1.00 86.25 127 MET A N 1
ATOM 1002 C CA . MET A 1 127 ? 13.902 -10.418 2.183 1.00 86.25 127 MET A CA 1
ATOM 1003 C C . MET A 1 127 ? 12.607 -10.789 2.924 1.00 86.25 127 MET A C 1
ATOM 1005 O O . MET A 1 127 ? 12.094 -11.878 2.700 1.00 86.25 127 MET A O 1
ATOM 1009 N N . ASP A 1 128 ? 12.021 -9.843 3.667 1.00 87.25 128 ASP A N 1
ATOM 1010 C CA . ASP A 1 128 ? 10.788 -10.040 4.448 1.00 87.25 128 ASP A CA 1
ATOM 1011 C C . ASP A 1 128 ? 9.682 -9.058 4.029 1.00 87.25 128 ASP A C 1
ATOM 1013 O O . ASP A 1 128 ? 9.047 -8.377 4.839 1.00 87.25 128 ASP A O 1
ATOM 1017 N N . HIS A 1 129 ? 9.476 -8.908 2.721 1.00 91.81 129 HIS A N 1
ATOM 1018 C CA . HIS A 1 129 ? 8.455 -7.992 2.225 1.00 91.81 129 HIS A CA 1
ATOM 1019 C C . HIS A 1 129 ? 7.037 -8.512 2.494 1.00 91.81 129 HIS A C 1
ATOM 1021 O O . HIS A 1 129 ? 6.755 -9.704 2.395 1.00 91.81 129 HIS A O 1
ATOM 1027 N N . ALA A 1 130 ? 6.082 -7.603 2.687 1.00 94.06 130 ALA A N 1
ATOM 1028 C CA . ALA A 1 130 ? 4.672 -7.958 2.856 1.00 94.06 130 ALA A CA 1
ATOM 1029 C C . ALA A 1 130 ? 3.838 -7.802 1.577 1.00 94.06 130 ALA A C 1
ATOM 1031 O O . ALA A 1 130 ? 2.612 -7.827 1.653 1.00 94.06 130 ALA A O 1
ATOM 1032 N N . CYS A 1 131 ? 4.475 -7.610 0.417 1.00 93.19 131 CYS A N 1
ATOM 1033 C CA . CYS A 1 131 ? 3.772 -7.547 -0.862 1.00 93.19 131 CYS A CA 1
ATOM 1034 C C . CYS A 1 131 ? 2.907 -8.801 -1.071 1.00 93.19 131 CYS A C 1
ATOM 1036 O O . CYS A 1 131 ? 3.392 -9.925 -0.929 1.00 93.19 131 CYS A O 1
ATOM 1038 N N . LYS A 1 132 ? 1.633 -8.606 -1.413 1.00 93.38 132 LYS A N 1
ATOM 1039 C CA . LYS A 1 132 ? 0.628 -9.661 -1.581 1.00 93.38 132 LYS A CA 1
ATOM 1040 C C . LYS A 1 132 ? 0.373 -9.958 -3.061 1.00 93.38 132 LYS A C 1
ATOM 1042 O O . LYS A 1 132 ? 0.919 -9.311 -3.955 1.00 93.38 132 LYS A O 1
ATOM 1047 N N . ASN A 1 133 ? -0.441 -10.982 -3.323 1.00 91.62 133 ASN A N 1
ATOM 1048 C CA . ASN A 1 133 ? -0.975 -11.308 -4.653 1.00 91.62 133 ASN A CA 1
ATOM 1049 C C . ASN A 1 133 ? 0.090 -11.488 -5.754 1.00 91.62 133 ASN A C 1
ATOM 1051 O O . ASN A 1 133 ? -0.114 -11.171 -6.927 1.00 91.62 133 ASN A O 1
ATOM 1055 N N . GLY A 1 134 ? 1.257 -12.018 -5.372 1.00 87.75 134 GLY A N 1
ATOM 1056 C CA . GLY A 1 134 ? 2.373 -12.266 -6.286 1.00 87.75 134 GLY A CA 1
ATOM 1057 C C . GLY A 1 134 ? 2.998 -10.995 -6.865 1.00 87.75 134 GLY A C 1
ATOM 1058 O O . GLY A 1 134 ? 3.584 -11.058 -7.946 1.00 87.75 134 GLY A O 1
ATOM 1059 N N . ALA A 1 135 ? 2.839 -9.856 -6.189 1.00 90.06 135 ALA A N 1
ATOM 1060 C CA . ALA A 1 135 ? 3.506 -8.611 -6.533 1.00 90.06 135 ALA A CA 1
ATOM 1061 C C . ALA A 1 135 ? 5.035 -8.744 -6.465 1.00 90.06 135 ALA A C 1
ATOM 1063 O O . ALA A 1 135 ? 5.584 -9.535 -5.697 1.00 90.06 135 ALA A O 1
ATOM 1064 N N . VAL A 1 136 ? 5.728 -7.943 -7.274 1.00 87.00 136 VAL A N 1
ATOM 1065 C CA . VAL A 1 136 ? 7.195 -7.915 -7.299 1.00 87.00 136 VAL A CA 1
ATOM 1066 C C . VAL A 1 136 ? 7.686 -6.853 -6.323 1.00 87.00 136 VAL A C 1
ATOM 1068 O O . VAL A 1 136 ? 7.344 -5.682 -6.461 1.00 87.00 136 VAL A O 1
ATOM 1071 N N . CYS A 1 137 ? 8.500 -7.244 -5.345 1.00 89.44 137 CYS A N 1
ATOM 1072 C CA . CYS A 1 137 ? 9.135 -6.303 -4.425 1.00 89.44 137 CYS A CA 1
ATOM 1073 C C . CYS A 1 137 ? 10.440 -5.738 -4.993 1.00 89.44 137 CYS A C 1
ATOM 1075 O O . CYS A 1 137 ? 11.229 -6.460 -5.615 1.00 89.44 137 CYS A O 1
ATOM 1077 N N . TYR A 1 138 ? 10.695 -4.463 -4.703 1.00 87.25 138 TYR A N 1
ATOM 1078 C CA . TYR A 1 138 ? 11.981 -3.809 -4.927 1.00 87.25 138 TYR A CA 1
ATOM 1079 C C . TYR A 1 138 ? 12.315 -2.818 -3.796 1.00 87.25 138 TYR A C 1
ATOM 1081 O O . TYR A 1 138 ? 11.430 -2.151 -3.255 1.00 87.25 138 TYR A O 1
ATOM 1089 N N . SER A 1 139 ? 13.599 -2.700 -3.453 1.00 87.88 139 SER A N 1
ATOM 1090 C CA . SER A 1 139 ? 14.126 -1.744 -2.475 1.00 87.88 139 SER A CA 1
ATOM 1091 C C . SER A 1 139 ? 13.958 -0.302 -2.958 1.00 87.88 139 SER A C 1
ATOM 1093 O O . SER A 1 139 ? 14.124 -0.014 -4.141 1.00 87.88 139 SER A O 1
ATOM 1095 N N . THR A 1 140 ? 13.713 0.628 -2.041 1.00 84.19 140 THR A N 1
ATOM 1096 C CA . THR A 1 140 ? 13.692 2.075 -2.283 1.00 84.19 140 THR A CA 1
ATOM 1097 C C . THR A 1 140 ? 14.676 2.785 -1.354 1.00 84.19 140 THR A C 1
ATOM 1099 O O . THR A 1 140 ? 14.859 2.346 -0.221 1.00 84.19 140 THR A O 1
ATOM 1102 N N . PRO A 1 141 ? 15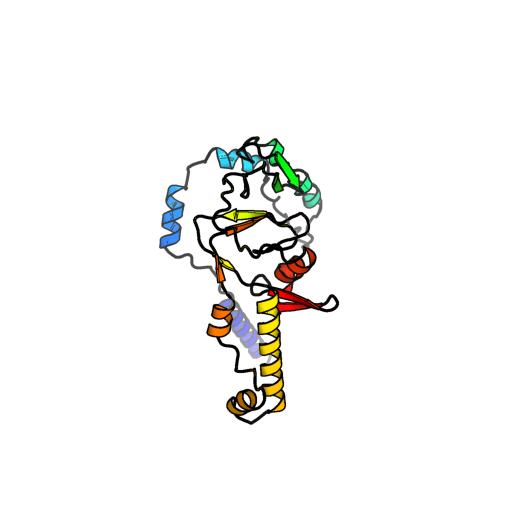.328 3.875 -1.802 1.00 80.56 141 PRO A N 1
ATOM 1103 C CA . PRO A 1 141 ? 16.185 4.671 -0.922 1.00 80.56 141 PRO A CA 1
ATOM 1104 C C . PRO A 1 141 ? 15.363 5.410 0.142 1.00 80.56 141 PRO A C 1
ATOM 1106 O O . PRO A 1 141 ? 15.821 5.575 1.269 1.00 80.56 141 PRO A O 1
ATOM 1109 N N . ASP A 1 142 ? 14.139 5.808 -0.208 1.00 85.38 142 ASP A N 1
ATOM 1110 C CA . ASP A 1 142 ? 13.215 6.473 0.702 1.00 85.38 142 ASP A CA 1
ATOM 1111 C C . ASP A 1 142 ? 12.467 5.455 1.562 1.00 85.38 142 ASP A C 1
ATOM 1113 O O . ASP A 1 142 ? 12.039 4.399 1.072 1.00 85.38 142 ASP A O 1
ATOM 1117 N N . SER A 1 143 ? 12.261 5.810 2.828 1.00 89.62 143 SER A N 1
ATOM 1118 C CA . SER A 1 143 ? 11.365 5.094 3.725 1.00 89.62 143 SER A CA 1
ATOM 1119 C C . SER A 1 143 ? 9.920 5.570 3.555 1.00 89.62 143 SER A C 1
ATOM 1121 O O . SER A 1 143 ? 9.646 6.726 3.233 1.00 89.62 143 SER A O 1
ATOM 1123 N N . GLN A 1 144 ? 8.969 4.668 3.772 1.00 87.38 144 GLN A N 1
ATOM 1124 C CA . GLN A 1 144 ? 7.543 4.973 3.786 1.00 87.38 144 GLN A CA 1
ATOM 1125 C C . GLN A 1 144 ? 6.850 4.225 4.920 1.00 87.38 144 GLN A C 1
ATOM 1127 O O . GLN A 1 144 ? 7.197 3.082 5.217 1.00 87.38 144 GLN A O 1
ATOM 1132 N N . LYS A 1 145 ? 5.850 4.863 5.533 1.00 90.56 145 LYS A N 1
ATOM 1133 C CA . LYS A 1 145 ? 4.923 4.182 6.435 1.00 90.56 145 LYS A CA 1
ATOM 1134 C C . LYS A 1 145 ? 3.881 3.443 5.601 1.00 90.56 145 LYS A C 1
ATOM 1136 O O . LYS A 1 145 ? 3.265 4.037 4.720 1.00 90.56 145 LYS A O 1
ATOM 1141 N N . ILE A 1 146 ? 3.699 2.164 5.882 1.00 90.06 146 ILE A N 1
ATOM 1142 C CA . ILE A 1 146 ? 2.656 1.327 5.295 1.00 90.06 146 ILE A CA 1
ATOM 1143 C C . ILE A 1 146 ? 1.857 0.679 6.422 1.00 90.06 146 ILE A C 1
ATOM 1145 O O . ILE A 1 146 ? 2.392 0.442 7.504 1.00 90.06 146 ILE A O 1
ATOM 1149 N N . VAL A 1 147 ? 0.594 0.380 6.157 1.00 88.06 147 VAL A N 1
ATOM 1150 C CA . VAL A 1 147 ? -0.296 -0.308 7.093 1.00 88.06 147 VAL A CA 1
ATOM 1151 C C . VAL A 1 147 ? -0.883 -1.510 6.362 1.00 88.06 147 VAL A C 1
ATOM 1153 O O . VAL A 1 147 ? -1.214 -1.395 5.181 1.00 88.06 147 VAL A O 1
ATOM 1156 N N . ASP A 1 148 ? -0.940 -2.670 7.018 1.00 87.50 148 ASP A N 1
ATOM 1157 C CA . ASP A 1 148 ? -1.619 -3.837 6.451 1.00 87.50 148 ASP A CA 1
ATOM 1158 C C . ASP A 1 148 ? -3.134 -3.663 6.598 1.00 87.50 148 ASP A C 1
ATOM 1160 O O . ASP A 1 148 ? -3.633 -3.228 7.639 1.00 87.50 148 ASP A O 1
ATOM 1164 N N . ARG A 1 149 ? -3.885 -4.003 5.553 1.00 81.75 149 ARG A N 1
ATOM 1165 C CA . ARG A 1 149 ? -5.345 -3.897 5.566 1.00 81.75 149 ARG A CA 1
ATOM 1166 C C . ARG A 1 149 ? -5.980 -4.808 6.614 1.00 81.75 149 ARG A C 1
ATOM 1168 O O . ARG A 1 149 ? -7.008 -4.431 7.172 1.00 81.75 149 ARG A O 1
ATOM 1175 N N . ALA A 1 150 ? -5.380 -5.960 6.924 1.00 83.00 150 ALA A N 1
ATOM 1176 C CA . ALA A 1 150 ? -5.867 -6.836 7.991 1.00 83.00 150 ALA A CA 1
ATOM 1177 C C . ALA A 1 150 ? -5.729 -6.179 9.376 1.00 83.00 150 ALA A C 1
ATOM 1179 O O . ALA A 1 150 ? -6.668 -6.221 10.178 1.00 83.00 150 ALA A O 1
ATOM 1180 N N . ASP A 1 151 ? -4.605 -5.504 9.620 1.00 87.50 151 ASP A N 1
ATOM 1181 C CA . ASP A 1 151 ? -4.355 -4.782 10.870 1.00 87.50 151 ASP A CA 1
ATOM 1182 C C . ASP A 1 151 ? -5.334 -3.605 11.016 1.00 87.50 151 ASP A C 1
ATOM 1184 O O . ASP A 1 151 ? -5.974 -3.458 12.058 1.00 87.50 151 ASP A O 1
ATOM 1188 N N . MET A 1 152 ? -5.557 -2.831 9.942 1.00 83.31 152 MET A N 1
ATOM 1189 C CA . MET A 1 152 ? -6.576 -1.767 9.932 1.00 83.31 152 MET A CA 1
ATOM 1190 C C . MET A 1 152 ? -7.993 -2.294 10.135 1.00 83.31 152 MET A C 1
ATOM 1192 O O . MET A 1 152 ? -8.778 -1.673 10.845 1.00 83.31 152 MET A O 1
ATOM 1196 N N . THR A 1 153 ? -8.335 -3.432 9.528 1.00 81.62 153 THR A N 1
ATOM 1197 C CA . THR A 1 153 ? -9.659 -4.048 9.702 1.00 81.62 153 THR A CA 1
ATOM 1198 C C . THR A 1 153 ? -9.886 -4.417 11.164 1.00 81.62 153 THR A C 1
ATOM 1200 O O . THR A 1 153 ? -10.947 -4.137 11.718 1.00 81.62 153 THR A O 1
ATOM 1203 N N . THR A 1 154 ? -8.871 -4.994 11.807 1.00 85.44 154 THR A N 1
ATOM 1204 C CA . THR A 1 154 ? -8.916 -5.362 13.226 1.00 85.44 154 THR A CA 1
ATOM 1205 C C . THR A 1 154 ? -9.053 -4.121 14.111 1.00 85.44 154 THR A C 1
ATOM 1207 O O . THR A 1 154 ? -9.918 -4.079 14.986 1.00 85.44 154 THR A O 1
ATOM 1210 N N . LEU A 1 155 ? -8.272 -3.067 13.841 1.00 84.12 155 LEU A N 1
ATOM 1211 C CA . LEU A 1 155 ? -8.377 -1.800 14.566 1.00 84.12 155 LEU A CA 1
ATOM 1212 C C . LEU A 1 155 ? -9.770 -1.170 14.407 1.00 84.12 155 LEU A C 1
ATOM 1214 O O . LEU A 1 155 ? -10.370 -0.749 15.393 1.00 84.12 155 LEU A O 1
ATOM 1218 N N . HIS A 1 156 ? -10.317 -1.160 13.190 1.00 81.94 156 HIS A N 1
ATOM 1219 C CA . HIS A 1 156 ? -11.660 -0.650 12.919 1.00 81.94 156 HIS A CA 1
ATOM 1220 C C . HIS A 1 156 ? -12.738 -1.437 13.673 1.00 81.94 156 HIS A C 1
ATOM 1222 O O . HIS A 1 156 ? -13.626 -0.843 14.277 1.00 81.94 156 HIS A O 1
ATOM 1228 N N . GLN A 1 157 ? -12.644 -2.768 13.712 1.00 82.94 157 GLN A N 1
ATOM 1229 C CA . GLN A 1 157 ? -13.558 -3.593 14.506 1.00 82.94 157 GLN A CA 1
ATOM 1230 C C . GLN A 1 157 ? -13.488 -3.248 15.999 1.00 82.94 157 GLN A C 1
ATOM 1232 O O . GLN A 1 157 ? -14.528 -3.175 16.653 1.00 82.94 157 GLN A O 1
ATOM 1237 N N . ASN A 1 158 ? -12.294 -2.980 16.531 1.00 81.62 158 ASN A N 1
ATOM 1238 C CA . ASN A 1 158 ? -12.125 -2.558 17.921 1.00 81.62 158 ASN A CA 1
ATOM 1239 C C . ASN A 1 158 ? -12.741 -1.172 18.182 1.00 81.62 158 ASN A C 1
ATOM 1241 O O . ASN A 1 158 ? -13.405 -0.993 19.204 1.00 81.62 158 ASN A O 1
ATOM 1245 N N . ILE A 1 159 ? -12.607 -0.222 17.243 1.00 81.31 159 ILE A N 1
ATOM 1246 C CA . ILE A 1 159 ? -13.293 1.084 17.296 1.00 81.31 159 ILE A CA 1
ATOM 1247 C C . ILE A 1 159 ? -14.810 0.879 17.371 1.00 81.31 159 ILE A C 1
ATOM 1249 O O . ILE A 1 159 ? -15.455 1.402 18.278 1.00 81.31 159 ILE A O 1
ATOM 1253 N N . MET A 1 160 ? -15.373 0.075 16.465 1.00 81.31 160 MET A N 1
ATOM 1254 C CA . MET A 1 160 ? -16.818 -0.157 16.407 1.00 81.31 160 MET A CA 1
ATOM 1255 C C . MET A 1 160 ? -17.352 -0.815 17.686 1.00 81.31 160 MET A C 1
ATOM 1257 O O . MET A 1 160 ? -18.367 -0.369 18.218 1.00 81.31 160 MET A O 1
ATOM 1261 N N . LYS A 1 161 ? -16.641 -1.814 18.228 1.00 81.94 161 LYS A N 1
ATOM 1262 C CA . LYS A 1 161 ? -16.988 -2.451 19.512 1.00 81.94 161 LYS A CA 1
ATOM 1263 C C . LYS A 1 161 ? -16.977 -1.454 20.673 1.00 81.94 161 LYS A C 1
ATOM 1265 O O . LYS A 1 161 ? -17.879 -1.466 21.510 1.00 81.94 161 LYS A O 1
ATOM 1270 N N . TYR A 1 162 ? -15.974 -0.575 20.730 1.00 79.75 162 TYR A N 1
ATOM 1271 C CA . TYR A 1 162 ? -15.897 0.456 21.765 1.00 79.75 162 TYR A CA 1
ATOM 1272 C C . TYR A 1 162 ? -17.055 1.463 21.649 1.00 79.75 162 TYR A C 1
ATOM 1274 O O . TYR A 1 162 ? -17.673 1.828 22.652 1.00 79.75 162 TYR A O 1
ATOM 1282 N N . GLU A 1 163 ? -17.398 1.890 20.430 1.00 81.69 163 GLU A N 1
ATOM 1283 C CA . GLU A 1 163 ? -18.527 2.795 20.190 1.00 81.69 163 GLU A CA 1
ATOM 1284 C C . GLU A 1 163 ? -19.882 2.178 20.548 1.00 81.69 163 GLU A C 1
ATOM 1286 O O . GLU A 1 163 ? -20.748 2.877 21.083 1.00 81.69 163 GLU A O 1
ATOM 1291 N N . GLU A 1 164 ? -20.072 0.890 20.261 1.00 83.75 164 GLU A N 1
ATOM 1292 C CA . GLU A 1 164 ? -21.272 0.137 20.627 1.00 83.75 164 GLU A CA 1
ATOM 1293 C C . GLU A 1 164 ? -21.420 0.052 22.150 1.00 83.75 164 GLU A C 1
ATOM 1295 O O . GLU A 1 164 ? -22.443 0.488 22.682 1.00 83.75 164 GLU A O 1
ATOM 1300 N N . CYS A 1 165 ? -20.355 -0.333 22.863 1.00 80.19 165 CYS A N 1
ATOM 1301 C CA . CYS A 1 165 ? -20.330 -0.321 24.329 1.00 80.19 165 CYS A CA 1
ATOM 1302 C C . CYS A 1 165 ? -20.711 1.054 24.903 1.00 80.19 165 CYS A C 1
ATOM 1304 O O . CYS A 1 165 ? -21.527 1.167 25.824 1.00 80.19 165 CYS A O 1
ATOM 1306 N N . ARG A 1 166 ? -20.173 2.136 24.323 1.00 80.94 166 ARG A N 1
ATOM 1307 C CA . ARG A 1 166 ? -20.466 3.499 24.785 1.00 80.94 166 ARG A CA 1
ATOM 1308 C C . ARG A 1 166 ? -21.937 3.883 24.598 1.00 80.94 166 ARG A C 1
ATOM 1310 O O . ARG A 1 166 ? -22.458 4.682 25.376 1.00 80.94 166 ARG A O 1
ATOM 1317 N N . LYS A 1 167 ? -22.603 3.356 23.565 1.00 83.81 167 LYS A N 1
ATOM 1318 C CA . LYS A 1 167 ? -24.035 3.590 23.322 1.00 83.81 167 LYS A CA 1
ATOM 1319 C C . LYS A 1 167 ? -24.907 2.822 24.312 1.00 83.81 167 LYS A C 1
ATOM 1321 O O . LYS A 1 167 ? -25.860 3.401 24.826 1.00 83.81 167 LYS A O 1
ATOM 1326 N N . GLU A 1 168 ? -24.575 1.565 24.597 1.00 77.94 168 GLU A N 1
ATOM 1327 C CA . GLU A 1 168 ? -25.334 0.717 25.527 1.00 77.94 168 GLU A CA 1
ATOM 1328 C C . GLU A 1 168 ? -25.266 1.218 26.976 1.00 77.94 168 GLU A C 1
ATOM 1330 O O . GLU A 1 168 ? -26.229 1.103 27.733 1.00 77.94 168 GLU A O 1
ATOM 1335 N N . LEU A 1 169 ? -24.149 1.838 27.359 1.00 74.88 169 LEU A N 1
ATOM 1336 C CA . LEU A 1 169 ? -23.914 2.348 28.709 1.00 74.88 169 LEU A CA 1
ATOM 1337 C C . LEU A 1 169 ? -24.313 3.814 28.905 1.00 74.88 169 LEU A C 1
ATOM 1339 O O . LEU A 1 169 ? -23.738 4.471 29.773 1.00 74.88 169 LEU A O 1
ATOM 1343 N N . SER A 1 170 ? -25.273 4.342 28.133 1.00 64.06 170 SER A N 1
ATOM 1344 C CA . SER A 1 170 ? -25.676 5.758 28.151 1.00 64.06 170 SER A CA 1
ATOM 1345 C C . SER A 1 170 ? -25.804 6.327 29.582 1.00 64.06 170 SER A C 1
ATOM 1347 O O . SER A 1 170 ? -26.829 6.150 30.241 1.00 64.06 170 SER A O 1
ATOM 1349 N N . GLY A 1 171 ? -24.748 6.993 30.075 1.00 65.75 171 GLY A N 1
ATOM 1350 C CA . GLY A 1 171 ? -24.674 7.566 31.427 1.00 65.75 171 GLY A CA 1
ATOM 1351 C C . GLY A 1 171 ? -23.601 7.016 32.390 1.00 65.75 171 GLY A C 1
ATOM 1352 O O . GLY A 1 171 ? -23.485 7.566 33.483 1.00 65.75 171 GLY A O 1
ATOM 1353 N N . LYS A 1 172 ? -22.801 5.993 32.042 1.00 62.66 172 LYS A N 1
ATOM 1354 C CA . LYS A 1 172 ? -21.633 5.531 32.840 1.00 62.66 172 LYS A CA 1
ATOM 1355 C C . LYS A 1 172 ? -20.291 5.973 32.222 1.00 62.66 172 LYS A C 1
ATOM 1357 O O . LYS A 1 172 ? -20.245 6.305 31.039 1.00 62.66 172 LYS A O 1
ATOM 1362 N N . SER A 1 173 ? -19.220 6.053 33.028 1.00 60.69 173 SER A N 1
ATOM 1363 C CA . SER A 1 173 ? -17.912 6.589 32.594 1.00 60.69 173 SER A CA 1
ATOM 1364 C C . SER A 1 173 ? -17.216 5.693 31.561 1.00 60.69 173 SER A C 1
ATOM 1366 O O . SER A 1 173 ? -17.467 4.489 31.500 1.00 60.69 173 SER A O 1
ATOM 1368 N N . ALA A 1 174 ? -16.320 6.289 30.763 1.00 62.06 174 ALA A N 1
ATOM 1369 C CA . ALA A 1 174 ? -15.482 5.589 29.781 1.00 62.06 174 ALA A CA 1
ATOM 1370 C C . ALA A 1 174 ? -14.722 4.391 30.390 1.00 62.06 174 ALA A C 1
ATOM 1372 O O . ALA A 1 174 ? -14.549 3.372 29.723 1.00 62.06 174 ALA A O 1
ATOM 1373 N N . ASP A 1 175 ? -14.390 4.478 31.681 1.00 66.44 175 ASP A N 1
ATOM 1374 C CA . ASP A 1 175 ? -13.688 3.449 32.456 1.00 66.44 175 ASP A CA 1
ATOM 1375 C C . ASP A 1 175 ? -14.483 2.137 32.606 1.00 66.44 175 ASP A C 1
ATOM 1377 O O . ASP A 1 175 ? -13.928 1.123 33.023 1.00 66.44 175 ASP A O 1
ATOM 1381 N N . GLU A 1 176 ? -15.796 2.136 32.343 1.00 72.75 176 GLU A N 1
ATOM 1382 C CA . GLU A 1 176 ? -16.620 0.919 32.371 1.00 72.75 176 GLU A CA 1
ATOM 1383 C C . GLU A 1 176 ? -16.446 0.087 31.093 1.00 72.75 176 GLU A C 1
ATOM 1385 O O . GLU A 1 176 ? -16.297 -1.129 31.182 1.00 72.75 176 GLU A O 1
ATOM 1390 N N . CYS A 1 177 ? -16.377 0.725 29.918 1.00 72.50 177 CYS A N 1
ATOM 1391 C CA . CYS A 1 177 ? -16.138 0.010 28.659 1.00 72.50 177 CYS A CA 1
ATOM 1392 C C . CYS A 1 177 ? -14.749 -0.632 28.617 1.00 72.50 177 CYS A C 1
ATOM 1394 O O . CYS A 1 177 ? -14.615 -1.756 28.138 1.00 72.50 177 CYS A O 1
ATOM 1396 N N . GLU A 1 178 ? -13.744 0.043 29.178 1.00 71.94 178 GLU A N 1
ATOM 1397 C CA . GLU A 1 178 ? -12.375 -0.478 29.279 1.00 71.94 178 GLU A CA 1
ATOM 1398 C C . GLU A 1 178 ? -12.258 -1.667 30.247 1.00 71.94 178 GLU A C 1
ATOM 1400 O O . GLU A 1 178 ? -11.357 -2.487 30.111 1.00 71.94 178 GLU A O 1
ATOM 1405 N N . ARG A 1 179 ? -13.171 -1.789 31.224 1.00 69.62 179 ARG A N 1
ATOM 1406 C CA . ARG A 1 179 ? -13.221 -2.927 32.159 1.00 69.62 179 ARG A CA 1
ATOM 1407 C C . ARG A 1 179 ? -14.008 -4.122 31.623 1.00 69.62 179 ARG A C 1
ATOM 1409 O O . ARG A 1 179 ? -13.693 -5.252 31.988 1.00 69.62 179 ARG A O 1
ATOM 1416 N N . ILE A 1 180 ? -15.044 -3.882 30.817 1.00 65.69 180 ILE A N 1
ATOM 1417 C CA . ILE A 1 180 ? -15.907 -4.934 30.255 1.00 65.69 180 ILE A CA 1
ATOM 1418 C C . ILE A 1 180 ? -15.254 -5.589 29.032 1.00 65.69 180 ILE A C 1
ATOM 1420 O O . ILE A 1 180 ? -15.281 -6.813 28.912 1.00 65.69 180 ILE A O 1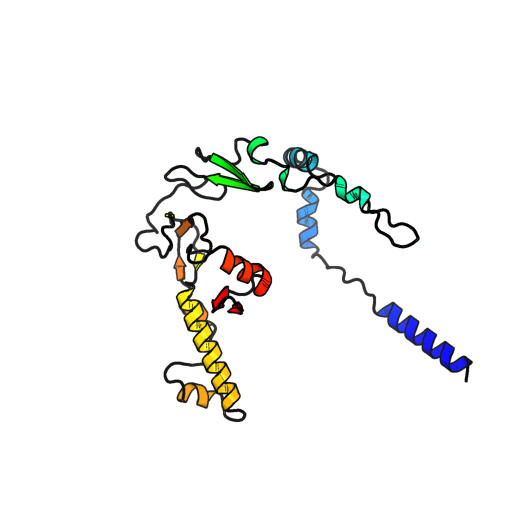
ATOM 1424 N N . ASN A 1 181 ? -14.626 -4.800 28.156 1.00 62.88 181 ASN A N 1
ATOM 1425 C CA . ASN A 1 181 ? -13.826 -5.323 27.053 1.00 62.88 181 ASN A CA 1
ATOM 1426 C C . ASN A 1 181 ? -12.421 -5.636 27.576 1.00 62.88 181 ASN A C 1
ATOM 1428 O O . ASN A 1 181 ? -11.584 -4.741 27.667 1.00 62.88 181 ASN A O 1
ATOM 1432 N N . GLN A 1 182 ? -12.149 -6.901 27.911 1.00 59.56 182 GLN A N 1
ATOM 1433 C CA . GLN A 1 182 ? -10.828 -7.372 28.373 1.00 59.56 182 GLN A CA 1
ATOM 1434 C C . GLN A 1 182 ? -9.679 -7.079 27.375 1.00 59.56 182 GLN A C 1
ATOM 1436 O O . GLN A 1 182 ? -8.507 -7.250 27.705 1.00 59.56 182 GLN A O 1
ATOM 1441 N N . ASP A 1 183 ? -10.024 -6.627 26.172 1.00 57.69 183 ASP A N 1
ATOM 1442 C CA . ASP A 1 183 ? -9.210 -6.440 24.980 1.00 57.69 183 ASP A CA 1
ATOM 1443 C C . ASP A 1 183 ? -9.485 -5.107 24.235 1.00 57.69 183 ASP A C 1
ATOM 1445 O O . ASP A 1 183 ? -8.971 -4.909 23.134 1.00 57.69 183 ASP A O 1
ATOM 1449 N N . GLY A 1 184 ? -10.253 -4.164 24.807 1.00 59.19 184 GLY A N 1
ATOM 1450 C CA . GLY A 1 184 ? -10.682 -2.951 24.090 1.00 59.19 184 GLY A CA 1
ATOM 1451 C C . GLY A 1 184 ? -10.663 -1.662 24.909 1.00 59.19 184 GLY A C 1
ATOM 1452 O O . GLY A 1 184 ? -11.694 -1.243 25.435 1.00 59.19 184 GLY A O 1
ATOM 1453 N N . SER A 1 185 ? -9.511 -0.987 24.945 1.00 66.19 185 SER A N 1
ATOM 1454 C CA . SER A 1 185 ? -9.430 0.436 25.299 1.00 66.19 185 SER A CA 1
ATOM 1455 C C . SER A 1 185 ? -9.957 1.312 24.162 1.00 66.19 185 SER A C 1
ATOM 1457 O O . SER A 1 185 ? -10.030 0.868 23.013 1.00 66.19 185 SER A O 1
ATOM 1459 N N . GLN A 1 186 ? -10.288 2.575 24.454 1.00 76.12 186 GLN A N 1
ATOM 1460 C CA . GLN A 1 186 ? -10.543 3.548 23.392 1.00 76.12 186 GLN A CA 1
ATOM 1461 C C . GLN A 1 186 ? -9.341 3.572 22.429 1.00 76.12 186 GLN A C 1
ATOM 1463 O O . GLN A 1 186 ? -8.227 3.831 22.891 1.00 76.12 186 GLN A O 1
ATOM 1468 N N . PRO A 1 187 ? -9.530 3.339 21.117 1.00 79.44 187 PRO A N 1
ATOM 1469 C CA . PRO A 1 187 ? -8.417 3.348 20.180 1.00 79.44 187 PRO A CA 1
ATOM 1470 C C . PRO A 1 187 ? -7.756 4.721 20.137 1.00 79.44 187 PRO A C 1
ATOM 1472 O O . PRO A 1 187 ? -8.396 5.760 19.956 1.00 79.44 187 PRO A O 1
ATOM 1475 N N . THR A 1 188 ? -6.453 4.717 20.352 1.00 84.38 188 THR A N 1
ATOM 1476 C CA . THR A 1 188 ? -5.608 5.892 20.463 1.00 84.38 188 THR A CA 1
ATOM 1477 C C . THR A 1 188 ? -4.825 6.114 19.176 1.00 84.38 188 THR A C 1
ATOM 1479 O O . THR A 1 188 ? -4.678 5.237 18.323 1.00 84.38 188 THR A O 1
ATOM 1482 N N . LYS A 1 189 ? -4.216 7.297 19.059 1.00 82.94 189 LYS A N 1
ATOM 1483 C CA . LYS A 1 189 ? -3.220 7.550 18.012 1.00 82.94 189 LYS A CA 1
ATOM 1484 C C . LYS A 1 189 ? -2.071 6.534 18.054 1.00 82.94 189 LYS A C 1
ATOM 1486 O O . LYS A 1 189 ? -1.528 6.200 17.008 1.00 82.94 189 LYS A O 1
ATOM 1491 N N . LYS A 1 190 ? -1.715 6.053 19.248 1.00 86.94 190 LYS A N 1
ATOM 1492 C CA . LYS A 1 190 ? -0.659 5.060 19.421 1.00 86.94 190 LYS A CA 1
ATOM 1493 C C . LYS A 1 190 ? -1.046 3.733 18.772 1.00 86.94 190 LYS A C 1
ATOM 1495 O O . LYS A 1 190 ? -0.228 3.192 18.050 1.00 86.94 190 LYS A O 1
ATOM 1500 N N . ASP A 1 191 ? -2.292 3.291 18.917 1.00 85.62 191 ASP A N 1
ATOM 1501 C CA . ASP A 1 191 ? -2.763 2.052 18.281 1.00 85.62 191 ASP A CA 1
ATOM 1502 C C . ASP A 1 191 ? -2.673 2.131 16.749 1.00 85.62 191 ASP A C 1
ATOM 1504 O O . ASP A 1 191 ? -2.294 1.167 16.090 1.00 85.62 191 ASP A O 1
ATOM 1508 N N . PHE A 1 192 ? -2.938 3.311 16.176 1.00 83.06 192 PHE A N 1
ATOM 1509 C CA . PHE A 1 192 ? -2.742 3.551 14.745 1.00 83.06 192 PHE A CA 1
ATOM 1510 C C . PHE A 1 192 ? -1.257 3.599 14.341 1.00 83.06 192 PHE A C 1
ATOM 1512 O O . PHE A 1 192 ? -0.872 3.075 13.296 1.00 83.06 192 PHE A O 1
ATOM 1519 N N . ASP A 1 193 ? -0.407 4.235 15.150 1.00 88.31 193 ASP A N 1
ATOM 1520 C CA . ASP A 1 193 ? 1.038 4.275 14.905 1.00 88.31 193 ASP A CA 1
ATOM 1521 C C . ASP A 1 193 ? 1.687 2.882 15.067 1.00 88.31 193 ASP A C 1
ATOM 1523 O O . ASP A 1 193 ? 2.640 2.587 14.347 1.00 88.31 193 ASP A O 1
ATOM 1527 N N . ASP A 1 194 ? 1.152 2.022 15.938 1.00 90.12 194 ASP A N 1
ATOM 1528 C CA . ASP A 1 194 ? 1.663 0.677 16.234 1.00 90.12 194 ASP A CA 1
ATOM 1529 C C . ASP A 1 194 ? 1.382 -0.320 15.092 1.00 90.12 194 ASP A C 1
ATOM 1531 O O . ASP A 1 194 ? 2.203 -1.200 14.826 1.00 90.12 194 ASP A O 1
ATOM 1535 N N . ILE A 1 195 ? 0.275 -0.155 14.355 1.00 88.44 195 ILE A N 1
ATOM 1536 C CA . ILE A 1 195 ? -0.005 -0.949 13.140 1.00 88.44 195 ILE A CA 1
ATOM 1537 C C . ILE A 1 195 ? 0.720 -0.413 11.893 1.00 88.44 195 ILE A C 1
ATOM 1539 O O . ILE A 1 195 ? 0.784 -1.081 10.856 1.00 88.44 195 ILE A O 1
ATOM 1543 N N . ALA A 1 196 ? 1.278 0.798 11.965 1.00 91.31 196 ALA A N 1
ATOM 1544 C CA . ALA A 1 196 ? 2.034 1.395 10.876 1.00 91.31 196 ALA A CA 1
ATOM 1545 C C . ALA A 1 196 ? 3.510 0.990 10.940 1.00 91.31 196 ALA A C 1
ATOM 1547 O O . ALA A 1 196 ? 4.242 1.308 11.873 1.00 91.31 196 ALA A O 1
ATOM 1548 N N . ARG A 1 197 ? 4.006 0.371 9.869 1.00 91.50 197 ARG A N 1
ATOM 1549 C CA . ARG A 1 197 ? 5.411 -0.042 9.750 1.00 91.50 197 ARG A CA 1
ATOM 1550 C C . ARG A 1 197 ? 6.157 0.803 8.739 1.00 91.50 197 ARG A C 1
ATOM 1552 O O . ARG A 1 197 ? 5.661 1.096 7.653 1.00 91.50 197 ARG A O 1
ATOM 1559 N N . THR A 1 198 ? 7.376 1.187 9.096 1.00 93.00 198 THR A N 1
ATOM 1560 C CA . THR A 1 198 ? 8.261 1.935 8.201 1.00 93.00 198 THR A CA 1
ATOM 1561 C C . THR A 1 198 ? 9.090 0.957 7.384 1.00 93.00 198 THR A C 1
ATOM 1563 O O . THR A 1 198 ? 9.831 0.155 7.944 1.00 93.00 198 THR A O 1
ATOM 1566 N N . VAL A 1 199 ? 8.972 1.026 6.061 1.00 92.62 199 VAL A N 1
ATOM 1567 C CA . VAL A 1 199 ? 9.681 0.147 5.126 1.00 92.62 199 VAL A CA 1
ATOM 1568 C C . VAL A 1 199 ? 10.445 0.947 4.083 1.00 92.62 199 VAL A C 1
ATOM 1570 O O . VAL A 1 199 ? 10.078 2.068 3.745 1.00 92.62 199 VAL A O 1
ATOM 1573 N N . ASN A 1 200 ? 11.491 0.341 3.541 1.00 91.81 200 ASN A N 1
ATOM 1574 C CA . ASN A 1 200 ? 12.344 0.859 2.471 1.00 91.81 200 ASN A CA 1
ATOM 1575 C C . ASN A 1 200 ? 12.243 -0.023 1.213 1.00 91.81 200 ASN A C 1
ATOM 1577 O O . ASN A 1 200 ? 13.231 -0.293 0.533 1.00 91.81 200 ASN A O 1
ATOM 1581 N N . TYR A 1 201 ? 11.040 -0.511 0.924 1.00 90.44 201 TYR A N 1
ATOM 1582 C CA . TYR A 1 201 ? 10.696 -1.200 -0.314 1.00 90.44 201 TYR A CA 1
ATOM 1583 C C . TYR A 1 201 ? 9.318 -0.749 -0.793 1.00 90.44 201 TYR A C 1
ATOM 1585 O O . TYR A 1 201 ? 8.527 -0.192 -0.028 1.00 90.44 201 TYR A O 1
ATOM 1593 N N . ARG A 1 202 ? 9.004 -1.026 -2.058 1.00 89.00 202 ARG A N 1
ATOM 1594 C CA . ARG A 1 202 ? 7.664 -0.869 -2.638 1.00 89.00 202 ARG A CA 1
ATOM 1595 C C . ARG A 1 202 ? 7.270 -2.134 -3.397 1.00 89.00 202 ARG A C 1
ATOM 1597 O O . ARG A 1 202 ? 8.124 -2.903 -3.840 1.00 89.00 202 ARG A O 1
ATOM 1604 N N . CYS A 1 203 ? 5.964 -2.322 -3.545 1.00 89.44 203 CYS A N 1
ATOM 1605 C CA . CYS A 1 203 ? 5.378 -3.452 -4.250 1.00 89.44 203 CYS A CA 1
ATOM 1606 C C . CYS A 1 203 ? 4.907 -3.020 -5.644 1.00 89.44 203 CYS A C 1
ATOM 1608 O O . CYS A 1 203 ? 4.119 -2.086 -5.784 1.00 89.44 203 CYS A O 1
ATOM 1610 N N . GLN A 1 204 ? 5.372 -3.710 -6.684 1.00 86.38 204 GLN A N 1
ATOM 1611 C CA . GLN A 1 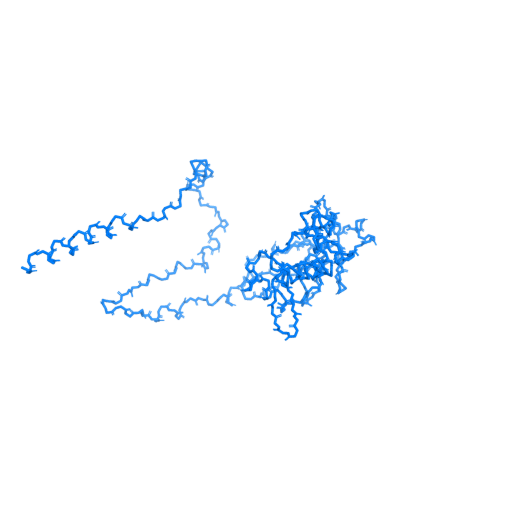204 ? 4.821 -3.601 -8.030 1.00 86.38 204 GLN A CA 1
ATOM 1612 C C . GLN A 1 204 ? 3.658 -4.579 -8.176 1.00 86.38 204 GLN A C 1
ATOM 1614 O O . GLN A 1 204 ? 3.859 -5.795 -8.249 1.00 86.38 204 GLN A O 1
ATOM 1619 N N . CYS A 1 205 ? 2.442 -4.045 -8.221 1.00 86.75 205 CYS A N 1
ATOM 1620 C CA . CYS A 1 205 ? 1.242 -4.865 -8.271 1.00 86.75 205 CYS A CA 1
ATOM 1621 C C . CYS A 1 205 ? 1.065 -5.548 -9.625 1.00 86.75 205 CYS A C 1
ATOM 1623 O O . CYS A 1 205 ? 1.352 -4.978 -10.680 1.00 86.75 205 CYS A O 1
ATOM 1625 N N . LYS A 1 206 ? 0.551 -6.780 -9.585 1.00 85.56 206 LYS A N 1
ATOM 1626 C CA . LYS A 1 206 ? 0.028 -7.451 -10.776 1.00 85.56 206 LYS A CA 1
ATOM 1627 C C . LYS A 1 206 ? -1.279 -6.797 -11.224 1.00 85.56 206 LYS A C 1
ATOM 1629 O O . LYS A 1 206 ? -1.953 -6.128 -10.443 1.00 85.56 206 LYS A O 1
ATOM 1634 N N . LEU A 1 207 ? -1.643 -7.018 -12.487 1.00 80.81 207 LEU A N 1
ATOM 1635 C CA . LEU A 1 207 ? -2.880 -6.492 -13.059 1.00 80.81 207 LEU A CA 1
ATOM 1636 C C . LEU A 1 207 ? -4.090 -6.891 -12.197 1.00 80.81 207 LEU A C 1
ATOM 1638 O O . LEU A 1 207 ? -4.239 -8.056 -11.839 1.00 80.81 207 LEU A O 1
ATOM 1642 N N . GLY A 1 208 ? -4.941 -5.914 -11.879 1.00 80.25 208 GLY A N 1
ATOM 1643 C CA . GLY A 1 208 ? -6.138 -6.106 -11.052 1.00 80.25 208 GLY A CA 1
ATOM 1644 C C . GLY A 1 208 ? -5.940 -5.828 -9.559 1.00 80.25 208 GLY A C 1
ATOM 1645 O O . GLY A 1 208 ? -6.932 -5.557 -8.884 1.00 80.25 208 GLY A O 1
ATOM 1646 N N . PHE A 1 209 ? -4.694 -5.797 -9.075 1.00 86.62 209 PHE A N 1
ATOM 1647 C CA . PHE A 1 209 ? -4.348 -5.495 -7.683 1.00 86.62 209 PHE A CA 1
ATOM 1648 C C . PHE A 1 209 ? -3.732 -4.106 -7.541 1.00 86.62 209 PHE A C 1
ATOM 1650 O O . PHE A 1 209 ? -3.065 -3.611 -8.453 1.00 86.62 209 PHE A O 1
ATOM 1657 N N . GLN A 1 210 ? -3.967 -3.468 -6.399 1.00 83.06 210 GLN A N 1
ATOM 1658 C CA . GLN A 1 210 ? -3.537 -2.109 -6.090 1.00 83.06 210 GLN A CA 1
ATOM 1659 C C . GLN A 1 210 ? -3.226 -1.961 -4.594 1.00 83.06 210 GLN A C 1
ATOM 1661 O O . GLN A 1 210 ? -3.403 -2.894 -3.814 1.00 83.06 210 GLN A O 1
ATOM 1666 N N . GLY A 1 211 ? -2.722 -0.785 -4.220 1.00 83.62 211 GLY A N 1
ATOM 1667 C CA . GLY A 1 211 ? -2.338 -0.457 -2.852 1.00 83.62 211 GLY A CA 1
ATOM 1668 C C . GLY A 1 211 ? -0.840 -0.526 -2.586 1.00 83.62 211 GLY A C 1
ATOM 1669 O O . GLY A 1 211 ? -0.071 -0.991 -3.431 1.00 83.62 211 GLY A O 1
ATOM 1670 N N . PRO A 1 212 ? -0.402 -0.056 -1.405 1.00 87.62 212 PRO A N 1
ATOM 1671 C CA . PRO A 1 212 ? 1.008 -0.072 -1.020 1.00 87.62 212 PRO A CA 1
ATOM 1672 C C . PRO A 1 212 ? 1.568 -1.496 -0.902 1.00 87.62 212 PRO A C 1
ATOM 1674 O O . PRO A 1 212 ? 2.768 -1.693 -1.095 1.00 87.62 212 PRO A O 1
ATOM 1677 N N . LEU A 1 213 ? 0.699 -2.476 -0.624 1.00 91.75 213 LEU A N 1
ATOM 1678 C CA . LEU A 1 213 ? 1.031 -3.893 -0.491 1.00 91.75 213 LEU A CA 1
ATOM 1679 C C . LEU A 1 213 ? 0.432 -4.775 -1.588 1.00 91.75 213 LEU A C 1
ATOM 1681 O O . LEU A 1 213 ? 0.671 -5.982 -1.577 1.00 91.75 213 LEU A O 1
ATOM 1685 N N . CYS A 1 214 ? -0.275 -4.199 -2.564 1.00 91.56 214 CYS A N 1
ATOM 1686 C CA . CYS A 1 214 ? -0.957 -4.942 -3.627 1.00 91.56 214 CYS A CA 1
ATOM 1687 C C . CYS A 1 214 ? -1.979 -5.955 -3.096 1.00 91.56 214 CYS A C 1
ATOM 1689 O O . CYS A 1 214 ? -2.113 -7.052 -3.637 1.00 91.56 214 CYS A O 1
ATOM 1691 N N . ASP A 1 215 ? -2.650 -5.605 -2.007 1.00 88.94 215 ASP A N 1
ATOM 1692 C CA . ASP A 1 215 ? -3.518 -6.451 -1.196 1.00 88.94 215 ASP A CA 1
ATOM 1693 C C . ASP A 1 215 ? -5.003 -6.324 -1.548 1.00 88.94 215 ASP A C 1
ATOM 1695 O O . ASP A 1 215 ? -5.759 -7.238 -1.235 1.00 88.94 215 ASP A O 1
ATOM 1699 N N . TYR A 1 216 ? -5.403 -5.272 -2.269 1.00 82.56 216 TYR A N 1
ATOM 1700 C CA . TYR A 1 216 ? -6.795 -5.051 -2.660 1.00 82.56 216 TYR A CA 1
ATOM 1701 C C . TYR A 1 216 ? -6.990 -4.898 -4.173 1.00 82.56 216 TYR A C 1
ATOM 1703 O O . TYR A 1 216 ? -6.067 -4.630 -4.947 1.00 82.56 216 TYR A O 1
ATOM 1711 N N . THR A 1 217 ? -8.225 -5.115 -4.606 1.00 83.81 217 THR A N 1
ATOM 1712 C CA . THR A 1 217 ? -8.669 -5.113 -6.001 1.00 83.81 217 THR A CA 1
ATOM 1713 C C . THR A 1 217 ? -9.118 -3.726 -6.468 1.00 83.81 217 THR A C 1
ATOM 1715 O O . THR A 1 217 ? -9.326 -2.801 -5.684 1.00 83.81 217 THR A O 1
ATOM 1718 N N . ARG A 1 218 ? -9.334 -3.563 -7.781 1.00 73.50 218 ARG A N 1
ATOM 1719 C CA . ARG A 1 218 ? -9.901 -2.323 -8.350 1.00 73.50 218 ARG A CA 1
ATOM 1720 C C . ARG A 1 218 ? -11.272 -1.952 -7.758 1.00 73.50 218 ARG A C 1
ATOM 1722 O O . ARG A 1 218 ? -11.558 -0.766 -7.646 1.00 73.50 218 ARG A O 1
ATOM 1729 N N . ASN A 1 219 ? -12.098 -2.927 -7.383 1.00 72.12 219 ASN A N 1
ATOM 1730 C CA . ASN A 1 219 ? -13.426 -2.654 -6.823 1.00 72.12 219 ASN A CA 1
ATOM 1731 C C . ASN A 1 219 ? -13.332 -2.017 -5.432 1.00 72.12 219 ASN A C 1
ATOM 1733 O O . ASN A 1 219 ? -14.098 -1.119 -5.111 1.00 72.12 219 ASN A O 1
ATOM 1737 N N . GLU A 1 220 ? -12.349 -2.428 -4.636 1.00 73.75 220 GLU A N 1
ATOM 1738 C CA . GLU A 1 220 ? -12.099 -1.839 -3.318 1.00 73.75 220 GLU A CA 1
ATOM 1739 C C . GLU A 1 220 ? -11.550 -0.412 -3.431 1.00 73.75 220 GLU A C 1
ATOM 1741 O O . GLU A 1 220 ? -11.927 0.451 -2.647 1.00 73.75 220 GLU A O 1
ATOM 1746 N N . ARG A 1 221 ? -10.758 -0.119 -4.471 1.00 70.88 221 ARG A N 1
ATOM 1747 C CA . ARG A 1 221 ? -10.346 1.258 -4.782 1.00 70.88 221 ARG A CA 1
ATOM 1748 C C . ARG A 1 221 ? -11.528 2.169 -5.108 1.00 70.88 221 ARG A C 1
ATOM 1750 O O . ARG A 1 221 ? -11.509 3.324 -4.706 1.00 70.88 221 ARG A O 1
ATOM 1757 N N . LEU A 1 222 ? -12.520 1.684 -5.858 1.00 74.06 222 LEU A N 1
ATOM 1758 C CA . LEU A 1 222 ? -13.712 2.491 -6.143 1.00 74.06 222 LEU A CA 1
ATOM 1759 C C . LEU A 1 222 ? -14.383 2.921 -4.834 1.00 74.06 222 LEU A C 1
ATOM 1761 O O . LEU A 1 222 ? -14.771 4.073 -4.699 1.00 74.06 222 LEU A O 1
ATOM 1765 N N . CYS A 1 223 ? -14.410 2.049 -3.824 1.00 74.38 223 CYS A N 1
ATOM 1766 C CA . CYS A 1 223 ? -14.844 2.454 -2.492 1.00 74.38 223 CYS A CA 1
ATOM 1767 C C . CYS A 1 223 ? -13.898 3.499 -1.847 1.00 74.38 223 CYS A C 1
ATOM 1769 O O . CYS A 1 223 ? -14.385 4.463 -1.264 1.00 74.38 223 CYS A O 1
ATOM 1771 N N . ASP A 1 224 ? -12.570 3.362 -1.944 1.00 72.12 224 ASP A N 1
ATOM 1772 C CA . ASP A 1 224 ? -11.625 4.355 -1.385 1.00 72.12 224 ASP A CA 1
ATOM 1773 C C . ASP A 1 224 ? -11.819 5.760 -1.985 1.00 72.12 224 ASP A C 1
ATOM 1775 O O . ASP A 1 224 ? -11.800 6.774 -1.279 1.00 72.12 224 ASP A O 1
ATOM 1779 N N . GLU A 1 225 ? -11.981 5.823 -3.305 1.00 69.56 225 GLU A N 1
ATOM 1780 C CA . GLU A 1 225 ? -12.060 7.079 -4.050 1.00 69.56 225 GLU A CA 1
ATOM 1781 C C . GLU A 1 225 ? -13.453 7.705 -3.969 1.00 69.56 225 GLU A C 1
ATOM 1783 O O . GLU A 1 225 ? -13.565 8.885 -3.632 1.00 69.56 225 GLU A O 1
ATOM 1788 N N . ASP A 1 226 ? -14.507 6.922 -4.214 1.00 71.12 226 ASP A N 1
ATOM 1789 C CA . ASP A 1 226 ? -15.872 7.444 -4.315 1.00 71.12 226 ASP A CA 1
ATOM 1790 C C . ASP A 1 226 ? -16.569 7.533 -2.950 1.00 71.12 226 ASP A C 1
ATOM 1792 O O . ASP A 1 226 ? -17.402 8.415 -2.739 1.00 71.12 226 ASP A O 1
ATOM 1796 N N . PHE A 1 227 ? -16.244 6.636 -2.010 1.00 74.19 227 PHE A N 1
ATOM 1797 C CA . PHE A 1 227 ? -16.931 6.544 -0.715 1.00 74.19 227 PHE A CA 1
ATOM 1798 C C . PHE A 1 227 ? -16.108 7.126 0.441 1.00 74.19 227 PHE A C 1
ATOM 1800 O O . PHE A 1 227 ? -16.641 7.872 1.260 1.00 74.19 227 PHE A O 1
ATOM 1807 N N . CYS A 1 228 ? -14.806 6.835 0.501 1.00 75.00 228 CYS A N 1
ATOM 1808 C CA . CYS A 1 228 ? -13.910 7.368 1.534 1.00 75.00 228 CYS A CA 1
ATOM 1809 C C . CYS A 1 228 ? -13.305 8.739 1.197 1.00 75.00 228 CYS A C 1
ATOM 1811 O O . CYS A 1 228 ? -12.661 9.346 2.056 1.00 75.00 228 CYS A O 1
ATOM 1813 N N . MET A 1 229 ? -13.469 9.229 -0.039 1.00 75.94 229 MET A N 1
ATOM 1814 C CA . MET A 1 229 ? -12.878 10.485 -0.527 1.00 75.94 229 MET A CA 1
ATOM 1815 C C . MET A 1 229 ? -11.355 10.577 -0.296 1.00 75.94 229 MET A C 1
ATOM 1817 O O . MET A 1 229 ? -10.811 11.663 -0.105 1.00 75.94 229 MET A O 1
ATOM 1821 N N . GLY A 1 230 ? -10.654 9.438 -0.256 1.00 64.88 230 GLY A N 1
ATOM 1822 C CA . GLY A 1 230 ? -9.218 9.378 0.042 1.00 64.88 230 GLY A CA 1
ATOM 1823 C C . GLY A 1 230 ? -8.821 9.718 1.489 1.00 64.88 230 GLY A C 1
ATOM 1824 O O . GLY A 1 230 ? -7.632 9.883 1.761 1.00 64.88 230 GLY A O 1
ATOM 1825 N N . HIS A 1 231 ? -9.781 9.822 2.415 1.00 63.19 231 HIS A N 1
ATOM 1826 C CA . HIS A 1 231 ? -9.547 10.141 3.830 1.00 63.19 231 HIS A CA 1
ATOM 1827 C C . HIS A 1 231 ? -9.587 8.925 4.768 1.00 63.19 231 HIS A C 1
ATOM 1829 O O . HIS A 1 231 ? -9.529 9.094 5.984 1.00 63.19 231 HIS A O 1
ATOM 1835 N N . GLY A 1 232 ? -9.644 7.715 4.218 1.00 65.81 232 GLY A N 1
ATOM 1836 C CA . GLY A 1 232 ? -9.672 6.467 4.975 1.00 65.81 232 GLY A CA 1
ATOM 1837 C C . GLY A 1 232 ? -9.435 5.270 4.066 1.00 65.81 232 GLY A C 1
ATOM 1838 O O . GLY A 1 232 ? -9.141 5.437 2.879 1.00 65.81 232 GLY A O 1
ATOM 1839 N N . TYR A 1 233 ? -9.562 4.075 4.630 1.00 72.75 233 TYR A N 1
ATOM 1840 C CA . TYR A 1 233 ? -9.496 2.828 3.874 1.00 72.75 233 TYR A CA 1
ATOM 1841 C C . TYR A 1 233 ? -10.889 2.214 3.795 1.00 72.75 233 TYR A C 1
ATOM 1843 O O . TYR A 1 233 ? -11.578 2.033 4.795 1.00 72.75 233 TYR A O 1
ATOM 1851 N N . ALA A 1 234 ? -11.304 1.854 2.595 1.00 73.31 234 ALA A N 1
ATOM 1852 C CA . ALA A 1 234 ? -12.554 1.190 2.336 1.00 73.31 234 ALA A CA 1
ATOM 1853 C C . ALA A 1 234 ? -12.465 -0.248 2.808 1.00 73.31 234 ALA A C 1
ATOM 1855 O O . ALA A 1 234 ? -11.541 -0.961 2.431 1.00 73.31 234 ALA A O 1
ATOM 1856 N N . LEU A 1 235 ? -13.460 -0.707 3.548 1.00 75.06 235 LEU A N 1
ATOM 1857 C CA . LEU A 1 235 ? -13.703 -2.112 3.831 1.00 75.06 235 LEU A CA 1
ATOM 1858 C C . LEU A 1 235 ? -14.937 -2.526 3.029 1.00 75.06 235 LEU A C 1
ATOM 1860 O O . LEU A 1 235 ? -15.948 -1.824 3.030 1.00 75.06 235 LEU A O 1
ATOM 1864 N N . VAL A 1 236 ? -14.844 -3.633 2.292 1.00 70.50 236 VAL A N 1
ATOM 1865 C CA . VAL A 1 236 ? -15.969 -4.156 1.510 1.00 70.50 236 VAL A CA 1
ATOM 1866 C C . VAL A 1 236 ? -16.484 -5.408 2.193 1.00 70.50 236 VAL A C 1
ATOM 1868 O O . VAL A 1 236 ? -15.811 -6.437 2.193 1.00 70.50 236 VAL A O 1
ATOM 1871 N N . THR A 1 237 ? -17.692 -5.322 2.738 1.00 72.44 237 THR A N 1
ATOM 1872 C CA . THR A 1 237 ? -18.367 -6.436 3.413 1.00 72.44 237 THR A CA 1
ATOM 1873 C C . THR A 1 237 ? -19.711 -6.650 2.728 1.00 72.44 237 THR A C 1
ATOM 1875 O O . THR A 1 237 ? -20.502 -5.714 2.626 1.00 72.44 237 THR A O 1
ATOM 1878 N N . ASP A 1 238 ? -19.950 -7.847 2.183 1.00 72.88 238 ASP A N 1
ATOM 1879 C CA . ASP A 1 238 ? -21.180 -8.205 1.450 1.00 72.88 238 ASP A CA 1
ATOM 1880 C C . ASP A 1 238 ? -21.578 -7.212 0.336 1.00 72.88 238 ASP A C 1
ATOM 1882 O O . ASP A 1 238 ? -22.753 -6.947 0.086 1.00 72.88 238 ASP A O 1
ATOM 1886 N N . GLY A 1 239 ? -20.583 -6.628 -0.342 1.00 70.50 239 GLY A N 1
ATOM 1887 C CA . GLY A 1 239 ? -20.793 -5.658 -1.424 1.00 70.50 239 GLY A CA 1
ATOM 1888 C C . GLY A 1 239 ? -21.109 -4.230 -0.963 1.00 70.50 239 GLY A C 1
ATOM 1889 O O . GLY A 1 239 ? -21.336 -3.362 -1.804 1.00 70.50 239 GLY A O 1
ATOM 1890 N N . LYS A 1 240 ? -21.094 -3.957 0.347 1.00 79.69 240 LYS A N 1
ATOM 1891 C CA . LYS A 1 240 ? -21.237 -2.614 0.915 1.00 79.69 240 LYS A CA 1
ATOM 1892 C C . LYS A 1 240 ? -19.867 -2.047 1.293 1.00 79.69 240 LYS A C 1
ATOM 1894 O O . LYS A 1 240 ? -19.105 -2.706 1.995 1.00 79.69 240 LYS A O 1
ATOM 1899 N N . CYS A 1 241 ? -19.574 -0.823 0.852 1.00 78.62 241 CYS A N 1
ATOM 1900 C CA . CYS A 1 241 ? -18.388 -0.085 1.283 1.00 78.62 241 CYS A CA 1
ATOM 1901 C C . CYS A 1 241 ? -18.629 0.523 2.678 1.00 78.62 241 CYS A C 1
ATOM 1903 O O . CYS A 1 241 ? -19.644 1.189 2.901 1.00 78.62 241 CYS A O 1
ATOM 1905 N N . THR A 1 242 ? -17.690 0.347 3.601 1.00 78.81 242 THR A N 1
ATOM 1906 C CA . THR A 1 242 ? -17.559 1.157 4.819 1.00 78.81 242 THR A CA 1
ATOM 1907 C C . THR A 1 242 ? -16.203 1.849 4.814 1.00 78.81 242 THR A C 1
ATOM 1909 O O . THR A 1 242 ? -15.267 1.354 4.193 1.00 78.81 242 THR A O 1
ATOM 1912 N N . CYS A 1 243 ? -16.100 3.009 5.460 1.00 76.25 243 CYS A N 1
ATOM 1913 C CA . CYS A 1 243 ? -14.838 3.732 5.564 1.00 76.25 243 CYS A CA 1
ATOM 1914 C C . CYS A 1 243 ? -14.262 3.577 6.969 1.00 76.25 243 CYS A C 1
ATOM 1916 O O . CYS A 1 243 ? -14.972 3.839 7.943 1.00 76.25 243 CYS A O 1
ATOM 1918 N N . ALA A 1 244 ? -13.012 3.128 7.047 1.00 69.81 244 ALA A N 1
ATOM 1919 C CA . ALA A 1 244 ? -12.234 2.990 8.271 1.00 69.81 244 ALA A CA 1
ATOM 1920 C C . ALA A 1 244 ? -11.170 4.080 8.390 1.00 69.81 244 ALA A C 1
ATOM 1922 O O . ALA A 1 244 ? -10.551 4.427 7.352 1.00 69.81 244 ALA A O 1
#

Organism: NCBI:txid358040

InterPro domains:
  IPR000152 EGF-type aspartate/asparagine hydroxylation site [PS00010] (97-108)
  IPR000742 EGF-like domain [PS00022] (106-117)
  IPR000742 EGF-like domain [PS00022] (203-214)
  IPR000742 EGF-like domain [PS01186] (203-214)
  IPR000742 EGF-like domain [PS50026] (80-118)
  IPR000742 EGF-like domain [SM00181] (83-118)
  IPR000742 EGF-like domain [SM00181] (125-215)
  IPR001881 EGF-like calcium-binding domain [SM00179] (80-118)

Radius of gyration: 27.62 Å; chains: 1; bounding box: 68×64×64 Å